Protein AF-A0A942UTI4-F1 (afdb_monomer)

pLDDT: mean 88.52, std 10.9, range [59.56, 98.75]

Organism: NCBI:txid2683708

Sequence (249 aa):
MNKIDKLSNILERLNTEQITEELRQEALELVKDINPLELSMAEQKLIEKGMKPEDLRHLCDIHMEVLKDELDKLKMKIDEGHVLYTLIAEHDEILGFLTELDSLNLRIQDMDRYDKNSDEFKRLKELSLNILSAEKHHQREEDVLFLEMEKRDITGPTRIMKMEHDELRERKHLLKDLSHGVEYMEFGEFKSKLDEVSKYIVFNLRDHIYKENYILYPTALESIDQIDAWDEMRNRCDDIGYCSFTPNM

Solvent-accessible surface area (backbone atoms only — not comparable to full-atom values): 13851 Å² total; per-residue (Å²): 129,56,73,48,54,53,46,37,51,49,56,52,44,62,62,75,45,83,82,42,72,67,57,50,50,55,47,46,65,56,50,72,80,47,53,76,65,55,47,54,54,22,53,53,53,39,42,77,71,68,46,56,68,57,61,53,43,71,50,46,58,51,51,52,61,65,46,40,68,58,46,51,57,53,53,74,76,53,55,92,88,35,56,66,50,54,54,54,55,40,46,58,54,51,53,51,52,37,56,48,48,55,57,49,48,55,55,58,66,72,50,92,68,86,53,94,84,42,65,68,55,55,47,43,37,54,49,25,51,55,62,44,32,46,53,35,50,53,47,37,40,60,75,37,53,38,52,59,34,37,78,69,73,47,47,68,66,47,53,52,52,51,53,52,48,55,58,50,50,56,45,34,52,50,46,36,49,49,44,74,39,53,92,80,50,59,60,71,59,47,47,55,53,50,48,56,46,49,40,49,50,44,26,53,53,45,49,48,51,48,46,37,61,73,46,49,48,55,51,45,59,71,69,57,79,52,68,68,58,51,56,52,42,36,54,55,34,60,75,72,39,72,34,92,73,51,74,94,125

InterPro domains:
  IPR007380 Domain of unknown function DUF438 [PF04282] (7-72)
  IPR012312 Hemerythrin-like [PF01814] (83-220)

Foldseek 3Di:
DDLLVLQLVLLVCPLPDDDDPVSLVSNLVSLLPAALVSNVVSLVVNVVVVDDLLSSLVVLVSNCVSCVVVLVVVCVVDDPLFLVVLLLLVVVVLLVLLVVLVVLLVVLLPDPDDDPPDVSLVVLLVSLLLNLLCVLSVCLCLVFLQVLVVVLVNPVVSVVLVVLSVVLNVLSVVSNCLSVCCVVDDSVVSSVSSCVSSSVNSSSVSSSSCCCSRPVVVSSVVRPPDPVSRVVSSVVSVVSDHGPPRDDD

Mean predicted aligned error: 6.14 Å

Radius of gyration: 19.09 Å; Cα contacts (8 Å, |Δi|>4): 219; chains: 1; bounding box: 46×44×49 Å

Secondary structure (DSSP, 8-state):
--HHHHHHHHHHHHHHS---HHHHHHHHHHHTT--HHHHHHHHHHHHHTT--GGGGHHHHHHHHHHHHHHHHHHHTTS-TT-HHHHHHHHHHHHHHHHHHHHHHHHHHHT-SS--TTSHHHHHHHHHHHHHHHTHHHHHHIIIIIHHHHHTTT--HHHHHHHHHHHHHHHHHHHHHHHHHHGGGS-HHHHHHHHHHHHHHHHHHHHHHHHHIIIIIHHHHHHH---HHHHHHHHHHHHHH---TT----

Nearest PDB structures (foldseek):
  3cax-assembly1_A-2  TM=9.130E-01  e=1.122E-05  Pyrococcus furiosus DSM 3638
  8rbx-assembly1_j  TM=3.332E-01  e=2.671E+00  Homo sapiens

Structure (mmCIF, N/CA/C/O backbone):
data_AF-A0A942UTI4-F1
#
_entry.id   AF-A0A942UTI4-F1
#
loop_
_atom_site.group_PDB
_atom_site.id
_atom_site.type_symbol
_atom_site.label_atom_id
_atom_site.label_alt_id
_atom_site.label_comp_id
_atom_site.label_asym_id
_atom_site.label_entity_id
_atom_site.label_seq_id
_atom_site.pdbx_PDB_ins_code
_atom_site.Cartn_x
_atom_site.Cartn_y
_atom_site.Cartn_z
_atom_site.occupancy
_atom_site.B_iso_or_equiv
_atom_site.auth_seq_id
_atom_site.auth_comp_id
_atom_site.auth_asym_id
_atom_site.auth_atom_id
_atom_site.pdbx_PDB_model_num
ATOM 1 N N . MET A 1 1 ? 13.639 25.918 16.284 1.00 59.56 1 MET A N 1
ATOM 2 C CA . MET A 1 1 ? 13.203 24.999 15.216 1.00 59.56 1 MET A CA 1
ATOM 3 C C . MET A 1 1 ? 12.114 24.125 15.807 1.00 59.56 1 MET A C 1
ATOM 5 O O . MET A 1 1 ? 12.379 23.526 16.850 1.00 59.56 1 MET A O 1
ATOM 9 N N . ASN A 1 2 ? 10.887 24.168 15.275 1.00 79.56 2 ASN A N 1
ATOM 10 C CA . ASN A 1 2 ? 9.796 23.352 15.824 1.00 79.56 2 ASN A CA 1
ATOM 11 C C . ASN A 1 2 ? 10.016 21.861 15.468 1.00 79.56 2 ASN A C 1
ATOM 13 O O . ASN A 1 2 ? 10.928 21.545 14.701 1.00 79.56 2 ASN A O 1
ATOM 17 N N . LYS A 1 3 ? 9.238 20.939 16.053 1.00 72.50 3 LYS A N 1
ATOM 18 C CA . LYS A 1 3 ? 9.385 19.493 15.789 1.00 72.50 3 LYS A CA 1
ATOM 19 C C . LYS A 1 3 ? 9.258 19.160 14.294 1.00 72.50 3 LYS A C 1
ATOM 21 O O . LYS A 1 3 ? 10.110 18.456 13.769 1.00 72.50 3 LYS A O 1
ATOM 26 N N . ILE A 1 4 ? 8.285 19.759 13.606 1.00 74.94 4 ILE A N 1
ATOM 27 C CA . ILE A 1 4 ? 8.039 19.580 12.163 1.00 74.94 4 ILE A CA 1
ATOM 28 C C . ILE A 1 4 ? 9.238 20.050 11.320 1.00 74.94 4 ILE A C 1
ATOM 30 O O . ILE A 1 4 ? 9.595 19.406 10.341 1.00 74.94 4 ILE A O 1
ATOM 34 N N . ASP A 1 5 ? 9.900 21.146 11.700 1.00 78.81 5 ASP A N 1
ATOM 35 C CA . ASP A 1 5 ? 11.084 21.674 11.018 1.00 78.81 5 ASP A CA 1
ATOM 36 C C . ASP A 1 5 ? 12.294 20.757 11.200 1.00 78.81 5 ASP A C 1
ATOM 38 O O . ASP A 1 5 ? 13.054 20.551 10.256 1.00 78.81 5 ASP A O 1
ATOM 42 N N . LYS A 1 6 ? 12.484 20.221 12.416 1.00 78.62 6 LYS A N 1
ATOM 43 C CA . LYS A 1 6 ? 13.527 19.224 12.695 1.00 78.62 6 LYS A CA 1
ATOM 44 C C . LYS A 1 6 ? 13.286 17.957 11.889 1.00 78.62 6 LYS A C 1
ATOM 46 O O . LYS A 1 6 ? 14.232 17.458 11.290 1.00 78.62 6 LYS A O 1
ATOM 51 N N . LEU A 1 7 ? 12.031 17.510 11.836 1.00 73.25 7 LEU A N 1
ATOM 52 C CA . LEU A 1 7 ? 11.644 16.340 11.065 1.00 73.25 7 LEU A CA 1
ATOM 53 C C . LEU A 1 7 ? 11.935 16.586 9.595 1.00 73.25 7 LEU A C 1
ATOM 55 O O . LEU A 1 7 ? 12.772 15.897 9.039 1.00 73.25 7 LEU A O 1
ATOM 59 N N . SER A 1 8 ? 11.397 17.663 9.025 1.00 75.00 8 SER A N 1
ATOM 60 C CA . SER A 1 8 ? 11.659 18.053 7.635 1.00 75.00 8 SER A CA 1
ATOM 61 C C . SER A 1 8 ? 13.158 18.054 7.290 1.00 75.00 8 SER A C 1
ATOM 63 O O . SER A 1 8 ? 13.539 17.588 6.227 1.00 75.00 8 SER A O 1
ATOM 65 N N . ASN A 1 9 ? 14.020 18.558 8.181 1.00 81.44 9 ASN A N 1
ATOM 66 C CA . ASN A 1 9 ? 15.468 18.590 7.948 1.00 81.44 9 ASN A CA 1
ATOM 67 C C . ASN A 1 9 ? 16.103 17.188 7.943 1.00 81.44 9 ASN A C 1
ATOM 69 O O . ASN A 1 9 ? 16.906 16.885 7.065 1.00 81.44 9 ASN A O 1
ATOM 73 N N . ILE A 1 10 ? 15.726 16.324 8.889 1.00 77.62 10 ILE A N 1
ATOM 74 C CA . ILE A 1 10 ? 16.186 14.929 8.905 1.00 77.62 10 ILE A CA 1
ATOM 75 C C . ILE A 1 10 ? 15.693 14.172 7.670 1.00 77.62 10 ILE A C 1
ATOM 77 O O . ILE A 1 10 ? 16.474 13.450 7.058 1.00 77.62 10 ILE A O 1
ATOM 81 N N . LEU A 1 11 ? 14.431 14.367 7.277 1.00 71.44 11 LEU A N 1
ATOM 82 C CA . LEU A 1 11 ? 13.854 13.740 6.086 1.00 71.44 11 LEU A CA 1
ATOM 83 C C . LEU A 1 11 ? 14.603 14.174 4.811 1.00 71.44 11 LEU A C 1
ATOM 85 O O . LEU A 1 11 ? 14.894 13.354 3.946 1.00 71.44 11 LEU A O 1
ATOM 89 N N . GLU A 1 12 ? 14.995 15.448 4.717 1.00 76.31 12 GLU A N 1
ATOM 90 C CA . GLU A 1 12 ? 15.817 15.956 3.613 1.00 76.31 12 GLU A CA 1
ATOM 91 C C . GLU A 1 12 ? 17.216 15.323 3.585 1.00 76.31 12 GLU A C 1
ATOM 93 O O . GLU A 1 12 ? 17.699 14.938 2.517 1.00 76.31 12 GLU A O 1
ATOM 98 N N . ARG A 1 13 ? 17.850 15.144 4.749 1.00 81.44 13 ARG A N 1
ATOM 99 C CA . ARG A 1 13 ? 19.161 14.484 4.862 1.00 81.44 13 ARG A CA 1
ATOM 100 C C . ARG A 1 13 ? 19.098 13.001 4.510 1.00 81.44 13 ARG A C 1
ATOM 102 O O . ARG A 1 13 ? 19.953 12.533 3.772 1.00 81.44 13 ARG A O 1
ATOM 109 N N . LEU A 1 14 ? 18.068 12.277 4.950 1.00 72.38 14 LEU A N 1
ATOM 110 C CA . LEU A 1 14 ? 17.871 10.859 4.609 1.00 72.38 14 LEU A CA 1
ATOM 111 C C . LEU A 1 14 ? 17.732 10.612 3.100 1.00 72.38 14 LEU A C 1
ATOM 113 O O . LEU A 1 14 ? 18.101 9.541 2.628 1.00 72.38 14 LEU A O 1
ATOM 117 N N . ASN A 1 15 ? 17.245 11.606 2.355 1.00 66.06 15 ASN A N 1
ATOM 118 C CA . ASN A 1 15 ? 17.088 11.525 0.903 1.00 66.06 15 ASN A CA 1
ATOM 119 C C . ASN A 1 15 ? 18.310 11.980 0.105 1.00 66.06 15 ASN A C 1
ATOM 121 O O . ASN A 1 15 ? 18.465 11.596 -1.053 1.00 66.06 15 ASN A O 1
ATOM 125 N N . THR A 1 16 ? 19.145 12.847 0.675 1.00 70.44 16 THR A N 1
ATOM 126 C CA . THR A 1 16 ? 20.254 13.491 -0.048 1.00 70.44 16 THR A CA 1
ATOM 127 C C . THR A 1 16 ? 21.624 12.959 0.358 1.00 70.44 16 THR A C 1
ATOM 129 O O . THR A 1 16 ? 22.569 13.028 -0.430 1.00 70.44 16 THR A O 1
ATOM 132 N N . GLU A 1 17 ? 21.740 12.416 1.567 1.00 75.38 17 GLU A N 1
ATOM 133 C CA . GLU A 1 17 ? 22.969 11.877 2.137 1.00 75.38 17 GLU A CA 1
ATOM 134 C C . GLU A 1 17 ? 22.966 10.341 2.088 1.00 75.38 17 GLU A C 1
ATOM 136 O O . GLU A 1 17 ? 21.932 9.683 1.980 1.00 75.38 17 GLU A O 1
ATOM 141 N N . GLN A 1 18 ? 24.152 9.738 2.183 1.00 73.31 18 GLN A N 1
ATOM 142 C CA . GLN A 1 18 ? 24.253 8.296 2.378 1.00 73.31 18 GLN A CA 1
ATOM 143 C C . GLN A 1 18 ? 23.679 7.941 3.755 1.00 73.31 18 GLN A C 1
ATOM 145 O O . GLN A 1 18 ? 24.136 8.476 4.764 1.00 73.31 18 GLN A O 1
ATOM 150 N N . ILE A 1 19 ? 22.706 7.027 3.803 1.00 71.44 19 ILE A N 1
ATOM 151 C CA . ILE A 1 19 ? 22.072 6.601 5.057 1.00 71.44 19 ILE A CA 1
ATOM 152 C C . ILE A 1 19 ? 23.116 5.890 5.930 1.00 71.44 19 ILE A C 1
ATOM 154 O O . ILE A 1 19 ? 23.472 4.737 5.676 1.00 71.44 19 ILE A O 1
ATOM 158 N N . THR A 1 20 ? 23.628 6.586 6.949 1.00 80.75 20 THR A N 1
ATOM 159 C CA . THR A 1 20 ? 24.478 5.996 7.991 1.00 80.75 20 THR A CA 1
ATOM 160 C C . THR A 1 20 ? 23.630 5.499 9.152 1.00 80.75 20 THR A C 1
ATOM 162 O O . THR A 1 20 ? 22.497 5.943 9.351 1.00 80.75 20 THR A O 1
ATOM 165 N N . GLU A 1 21 ? 24.190 4.597 9.958 1.00 77.50 21 GLU A N 1
ATOM 166 C CA . GLU A 1 21 ? 23.527 4.143 11.182 1.00 77.50 21 GLU A CA 1
ATOM 167 C C . GLU A 1 21 ? 23.262 5.317 12.137 1.00 77.50 21 GLU A C 1
ATOM 169 O O . GLU A 1 21 ? 22.215 5.362 12.771 1.00 77.50 21 GLU A O 1
ATOM 174 N N . GLU A 1 22 ? 24.145 6.323 12.194 1.00 81.94 22 GLU A N 1
ATOM 175 C CA . GLU A 1 22 ? 23.904 7.505 13.031 1.00 81.94 22 GLU A CA 1
ATOM 176 C C . GLU A 1 22 ? 22.718 8.335 12.535 1.00 81.94 22 GLU A C 1
ATOM 178 O O . GLU A 1 22 ? 21.893 8.746 13.347 1.00 81.94 22 GLU A O 1
ATOM 183 N N . LEU A 1 23 ? 22.605 8.557 11.220 1.00 77.12 23 LEU A N 1
ATOM 184 C CA . LEU A 1 23 ? 21.478 9.286 10.634 1.00 77.12 23 LEU A CA 1
ATOM 185 C C . LEU A 1 23 ? 20.165 8.514 10.817 1.00 77.12 23 LEU A C 1
ATOM 187 O O . LEU A 1 23 ? 19.135 9.114 11.125 1.00 77.12 23 LEU A O 1
ATOM 191 N N . ARG A 1 24 ? 20.211 7.180 10.691 1.00 72.25 24 ARG A N 1
ATOM 192 C CA . ARG A 1 24 ? 19.072 6.308 10.993 1.00 72.25 24 ARG A CA 1
ATOM 193 C C . ARG A 1 24 ? 18.653 6.470 12.452 1.00 72.25 24 ARG A C 1
ATOM 195 O O . ARG A 1 24 ? 17.495 6.771 12.701 1.00 72.25 24 ARG A O 1
ATOM 202 N N . GLN A 1 25 ? 19.577 6.359 13.407 1.00 78.62 25 GLN A N 1
ATOM 203 C CA . GLN A 1 25 ? 19.278 6.537 14.835 1.00 78.62 25 GLN A CA 1
ATOM 204 C C . GLN A 1 25 ? 18.748 7.942 15.156 1.00 78.62 25 GLN A C 1
ATOM 206 O O . GLN A 1 25 ? 17.801 8.075 15.926 1.00 78.62 25 GLN A O 1
ATOM 211 N N . GLU A 1 26 ? 19.301 8.990 14.538 1.00 78.19 26 GLU A N 1
ATOM 212 C CA . GLU A 1 26 ? 18.811 10.368 14.683 1.00 78.19 26 GLU A CA 1
ATOM 213 C C . GLU A 1 26 ? 17.345 10.491 14.231 1.00 78.19 26 GLU A C 1
ATOM 215 O O . GLU A 1 26 ? 16.529 11.116 14.912 1.00 78.19 26 GLU A O 1
ATOM 220 N N . ALA A 1 27 ? 16.998 9.851 13.111 1.00 73.12 27 ALA A N 1
ATOM 221 C CA . ALA A 1 27 ? 15.635 9.803 12.603 1.00 73.12 27 ALA A CA 1
ATOM 222 C C . ALA A 1 27 ? 14.703 8.978 13.494 1.00 73.12 27 ALA A C 1
ATOM 224 O O . ALA A 1 27 ? 13.615 9.449 13.819 1.00 73.12 27 ALA A O 1
ATOM 225 N N . LEU A 1 28 ? 15.143 7.797 13.943 1.00 72.00 28 LEU A N 1
ATOM 226 C CA . LEU A 1 28 ? 14.384 6.941 14.858 1.00 72.00 28 LEU A CA 1
ATOM 227 C C . LEU A 1 28 ? 14.033 7.698 16.149 1.00 72.00 28 LEU A C 1
ATOM 229 O O . LEU A 1 28 ? 12.875 7.716 16.558 1.00 72.00 28 LEU A O 1
ATOM 233 N N . GLU A 1 29 ? 15.009 8.366 16.771 1.00 76.62 29 GLU A N 1
ATOM 234 C CA . GLU A 1 29 ? 14.795 9.158 17.989 1.00 76.62 29 GLU A CA 1
ATOM 235 C C . GLU A 1 29 ? 13.828 10.321 17.772 1.00 76.62 29 GLU A C 1
ATOM 237 O O . GLU A 1 29 ? 13.024 10.633 18.650 1.00 76.62 29 GLU A O 1
ATOM 242 N N . LEU A 1 30 ? 13.871 10.961 16.602 1.00 73.00 30 LEU A N 1
ATOM 243 C CA . LEU A 1 30 ? 12.971 12.068 16.314 1.00 73.00 30 LEU A CA 1
ATOM 244 C C . LEU A 1 30 ? 11.536 11.594 16.040 1.00 73.00 30 LEU A C 1
ATOM 246 O O . LEU A 1 30 ? 10.596 12.245 16.490 1.00 73.00 30 LEU A O 1
ATOM 250 N N . VAL A 1 31 ? 11.368 10.477 15.328 1.00 67.44 31 VAL A N 1
ATOM 251 C CA . VAL A 1 31 ? 10.058 9.928 14.941 1.00 67.44 31 VAL A CA 1
ATOM 252 C C . VAL A 1 31 ? 9.323 9.304 16.132 1.00 67.44 31 VAL A C 1
ATOM 254 O O . VAL A 1 31 ? 8.098 9.372 16.170 1.00 67.44 31 VAL A O 1
ATOM 257 N N . LYS A 1 32 ? 10.032 8.781 17.146 1.00 68.69 32 LYS A N 1
ATOM 258 C CA . LYS A 1 32 ? 9.422 8.228 18.378 1.00 68.69 32 LYS A CA 1
ATOM 259 C C . LYS A 1 32 ? 8.421 9.172 19.052 1.00 68.69 32 LYS A C 1
ATOM 261 O O . LYS A 1 32 ? 7.434 8.720 19.622 1.00 68.69 32 LYS A O 1
ATOM 266 N N . ASP A 1 33 ? 8.686 10.474 18.985 1.00 67.94 33 ASP A N 1
ATOM 267 C CA . ASP A 1 33 ? 7.896 11.522 19.638 1.00 67.94 33 ASP A CA 1
ATOM 268 C C . ASP A 1 33 ? 6.964 12.279 18.672 1.00 67.94 33 ASP A C 1
ATOM 270 O O . ASP A 1 33 ? 6.467 13.363 19.021 1.00 67.94 33 ASP A O 1
ATOM 274 N N . ILE A 1 34 ? 6.787 11.764 17.452 1.00 68.69 34 ILE A N 1
ATOM 275 C CA . ILE A 1 34 ? 5.991 12.373 16.386 1.00 68.69 34 ILE A CA 1
ATOM 276 C C . ILE A 1 34 ? 4.744 11.533 16.173 1.00 68.69 34 ILE A C 1
ATOM 278 O O . ILE A 1 34 ? 4.815 10.338 15.897 1.00 68.69 34 ILE A O 1
ATOM 282 N N . ASN A 1 35 ? 3.583 12.171 16.302 1.00 69.75 35 ASN A N 1
ATOM 283 C CA . ASN A 1 35 ? 2.343 11.489 15.961 1.00 69.75 35 ASN A CA 1
ATOM 284 C C . ASN A 1 35 ? 2.182 11.403 14.426 1.00 69.75 35 ASN A C 1
ATOM 286 O O . ASN A 1 35 ? 2.718 12.246 13.700 1.00 69.75 35 ASN A O 1
ATOM 290 N N . PRO A 1 36 ? 1.403 10.436 13.917 1.00 66.12 36 PRO A N 1
ATOM 291 C CA . PRO A 1 36 ? 1.211 10.252 12.477 1.00 66.12 36 PRO A CA 1
ATOM 292 C C . PRO A 1 36 ? 0.754 11.507 11.708 1.00 66.12 36 PRO A C 1
ATOM 294 O O . PRO A 1 36 ? 1.134 11.713 10.557 1.00 66.12 36 PRO A O 1
ATOM 297 N N . LEU A 1 37 ? -0.021 12.392 12.347 1.00 68.69 37 LEU A N 1
ATOM 298 C CA . LEU A 1 37 ? -0.472 13.646 11.740 1.00 68.69 37 LEU A CA 1
ATOM 299 C C . LEU A 1 37 ? 0.678 14.656 11.583 1.00 68.69 37 LEU A C 1
ATOM 301 O O . LEU A 1 37 ? 0.805 15.288 10.538 1.00 68.69 37 LEU A O 1
ATOM 305 N N . GLU A 1 38 ? 1.530 14.808 12.597 1.00 72.88 38 GLU A N 1
ATOM 306 C CA . GLU A 1 38 ? 2.717 15.672 12.546 1.00 72.88 38 GLU A CA 1
ATOM 307 C C . GLU A 1 38 ? 3.706 15.222 11.466 1.00 72.88 38 GLU A C 1
ATOM 309 O O . GLU A 1 38 ? 4.350 16.064 10.833 1.00 72.88 38 GLU A O 1
ATOM 314 N N . LEU A 1 39 ? 3.799 13.911 11.242 1.00 71.44 39 LEU A N 1
ATOM 315 C CA . LEU A 1 39 ? 4.598 13.335 10.173 1.00 71.44 39 LEU A CA 1
ATOM 316 C C . LEU A 1 39 ? 4.033 13.687 8.791 1.00 71.44 39 LEU A C 1
ATOM 318 O O . LEU A 1 39 ? 4.751 14.271 7.979 1.00 71.44 39 LEU A O 1
ATOM 322 N N . SER A 1 40 ? 2.742 13.432 8.562 1.00 68.25 40 SER A N 1
ATOM 323 C CA . SER A 1 40 ? 2.079 13.786 7.300 1.00 68.25 40 SER A CA 1
ATOM 324 C C . SER A 1 40 ? 2.228 15.285 6.982 1.00 68.25 40 SER A C 1
ATOM 326 O O . SER A 1 40 ? 2.507 15.681 5.850 1.00 68.25 40 SER A O 1
ATOM 328 N N . MET A 1 41 ? 2.159 16.148 8.005 1.00 72.69 41 MET A N 1
ATOM 329 C CA . MET A 1 41 ? 2.422 17.584 7.853 1.00 72.69 41 MET A CA 1
ATOM 330 C C . MET A 1 41 ? 3.876 17.903 7.462 1.00 72.69 41 MET A C 1
ATOM 332 O O . MET A 1 41 ? 4.113 18.871 6.735 1.00 72.69 41 MET A O 1
ATOM 336 N N . ALA A 1 42 ? 4.859 17.145 7.953 1.00 76.31 42 ALA A N 1
ATOM 337 C CA . ALA A 1 42 ? 6.264 17.332 7.595 1.00 76.31 42 ALA A CA 1
ATOM 338 C C . ALA A 1 42 ? 6.555 16.889 6.154 1.00 76.31 42 ALA A C 1
ATOM 340 O O . ALA A 1 42 ? 7.252 17.604 5.433 1.00 76.31 42 ALA A O 1
ATOM 341 N N . GLU A 1 43 ? 5.986 15.768 5.715 1.00 74.00 43 GLU A N 1
ATOM 342 C CA . GLU A 1 43 ? 6.088 15.279 4.334 1.00 74.00 43 GLU A CA 1
ATOM 343 C C . GLU A 1 43 ? 5.453 16.266 3.352 1.00 74.00 43 GLU A C 1
ATOM 345 O O . GLU A 1 43 ? 6.103 16.697 2.397 1.00 74.00 43 GLU A O 1
ATOM 350 N N . GLN A 1 44 ? 4.242 16.745 3.655 1.00 73.81 44 GLN A N 1
ATOM 351 C CA . GLN A 1 44 ? 3.572 17.774 2.859 1.00 73.81 44 GLN A CA 1
ATOM 352 C C . GLN A 1 44 ? 4.429 19.042 2.729 1.00 73.81 44 GLN A C 1
ATOM 354 O O . GLN A 1 44 ? 4.557 19.615 1.647 1.00 73.81 44 GLN A O 1
ATOM 359 N N . LYS A 1 45 ? 5.088 19.457 3.816 1.00 79.69 45 LYS A N 1
ATOM 360 C CA . LYS A 1 45 ? 5.986 20.617 3.813 1.00 79.69 45 LYS A CA 1
ATOM 361 C C . LYS A 1 45 ? 7.218 20.415 2.926 1.00 79.69 45 LYS A C 1
ATOM 363 O O . LYS A 1 45 ? 7.741 21.389 2.384 1.00 79.69 45 LYS A O 1
ATOM 368 N N . LEU A 1 46 ? 7.717 19.188 2.791 1.00 78.31 46 LEU A N 1
ATOM 369 C CA . LEU A 1 46 ? 8.831 18.874 1.891 1.00 78.31 46 LEU A CA 1
ATOM 370 C C . LEU A 1 46 ? 8.389 18.888 0.433 1.00 78.31 46 LEU A C 1
ATOM 372 O O . LEU A 1 46 ? 9.088 19.461 -0.404 1.00 78.31 46 LEU A O 1
ATOM 376 N N . ILE A 1 47 ? 7.199 18.360 0.152 1.00 74.81 47 ILE A N 1
ATOM 377 C CA . ILE A 1 47 ? 6.580 18.425 -1.175 1.00 74.81 47 ILE A CA 1
ATOM 378 C C . ILE A 1 47 ? 6.393 19.888 -1.603 1.00 74.81 47 ILE A C 1
ATOM 380 O O . ILE A 1 47 ? 6.796 20.279 -2.697 1.00 74.81 47 ILE A O 1
ATOM 384 N N . GLU A 1 48 ? 5.884 20.744 -0.711 1.00 79.56 48 GLU A N 1
ATOM 385 C CA . GLU A 1 48 ? 5.736 22.188 -0.955 1.00 79.56 48 GLU A CA 1
ATOM 386 C C . GLU A 1 48 ? 7.070 22.910 -1.213 1.00 79.56 48 GLU A C 1
ATOM 388 O O . GLU A 1 48 ? 7.106 23.925 -1.911 1.00 79.56 48 GLU A O 1
ATOM 393 N N . LYS A 1 49 ? 8.182 22.387 -0.683 1.00 80.50 49 LYS A N 1
ATOM 394 C CA . LYS A 1 49 ? 9.542 22.888 -0.944 1.00 80.50 49 LYS A CA 1
ATOM 395 C C . LYS A 1 49 ? 10.144 22.375 -2.256 1.00 80.50 49 LYS A C 1
ATOM 397 O O . LYS A 1 49 ? 11.269 22.747 -2.584 1.00 80.50 49 LYS A O 1
ATOM 402 N N . GLY A 1 50 ? 9.406 21.566 -3.012 1.00 76.75 50 GLY A N 1
ATOM 403 C CA . GLY A 1 50 ? 9.827 21.031 -4.304 1.00 76.75 50 GLY A CA 1
ATOM 404 C C . GLY A 1 50 ? 10.494 19.660 -4.233 1.00 76.75 50 GLY A C 1
ATOM 405 O O . GLY A 1 50 ? 10.994 19.199 -5.258 1.00 76.75 50 GLY A O 1
ATOM 406 N N . MET A 1 51 ? 10.498 19.003 -3.067 1.00 77.19 51 MET A N 1
ATOM 407 C CA . MET A 1 51 ? 10.849 17.586 -2.994 1.00 77.19 51 MET A CA 1
ATOM 408 C C . MET A 1 51 ? 9.775 16.779 -3.711 1.00 77.19 51 MET A C 1
ATOM 410 O O . MET A 1 51 ? 8.584 17.072 -3.589 1.00 77.19 51 MET A O 1
ATOM 414 N N . LYS A 1 52 ? 10.169 15.762 -4.471 1.00 74.38 52 LYS A N 1
ATOM 415 C CA . LYS A 1 52 ? 9.164 14.918 -5.096 1.00 74.38 52 LYS A CA 1
ATOM 416 C C . LYS A 1 52 ? 8.651 13.904 -4.069 1.00 74.38 52 LYS A C 1
ATOM 418 O O . LYS A 1 52 ? 9.457 13.399 -3.291 1.00 74.38 52 LYS A O 1
ATOM 423 N N . PRO A 1 53 ? 7.354 13.545 -4.082 1.00 68.75 53 PRO A N 1
ATOM 424 C CA . PRO A 1 53 ? 6.814 12.518 -3.183 1.00 68.75 53 PRO A CA 1
ATOM 425 C C . PRO A 1 53 ? 7.613 11.211 -3.249 1.00 68.75 53 PRO A C 1
ATOM 427 O O . PRO A 1 53 ? 7.921 10.593 -2.242 1.00 68.75 53 PRO A O 1
ATOM 430 N N . GLU A 1 54 ? 8.062 10.854 -4.451 1.00 64.88 54 GLU A N 1
ATOM 431 C CA . GLU A 1 54 ? 8.936 9.713 -4.705 1.00 64.88 54 GLU A CA 1
ATOM 432 C C . GLU A 1 54 ? 10.253 9.715 -3.923 1.00 64.88 54 GLU A C 1
ATOM 434 O O . GLU A 1 54 ? 10.774 8.644 -3.621 1.00 64.88 54 GLU A O 1
ATOM 439 N N . ASP A 1 55 ? 10.795 10.873 -3.569 1.00 69.62 55 ASP A N 1
ATOM 440 C CA . ASP A 1 55 ? 12.033 10.922 -2.803 1.00 69.62 55 ASP A CA 1
ATOM 441 C C . ASP A 1 55 ? 11.771 10.515 -1.346 1.00 69.62 55 ASP A C 1
ATOM 443 O O . ASP A 1 55 ? 12.635 9.941 -0.707 1.00 69.62 55 ASP A O 1
ATOM 447 N N . LEU A 1 56 ? 10.558 10.700 -0.817 1.00 68.19 56 LEU A N 1
ATOM 448 C CA . LEU A 1 56 ? 10.215 10.427 0.584 1.00 68.19 56 LEU A CA 1
ATOM 449 C C . LEU A 1 56 ? 10.049 8.925 0.922 1.00 68.19 56 LEU A C 1
ATOM 451 O O . LEU A 1 56 ? 9.808 8.573 2.074 1.00 68.19 56 LEU A O 1
ATOM 455 N N . ARG A 1 57 ? 10.205 8.010 -0.044 1.00 64.38 57 ARG A N 1
ATOM 456 C CA . ARG A 1 57 ? 9.912 6.567 0.111 1.00 64.38 57 ARG A CA 1
ATOM 457 C C . ARG A 1 57 ? 10.639 5.852 1.246 1.00 64.38 57 ARG A C 1
ATOM 459 O O . ARG A 1 57 ? 10.048 4.982 1.884 1.00 64.38 57 ARG A O 1
ATOM 466 N N . HIS A 1 58 ? 11.911 6.171 1.474 1.00 63.22 58 HIS A N 1
ATOM 467 C CA . HIS A 1 58 ? 12.725 5.502 2.499 1.00 63.22 58 HIS A CA 1
ATOM 468 C C . HIS A 1 58 ? 12.291 5.865 3.925 1.00 63.22 58 HIS A C 1
ATOM 470 O O . HIS A 1 58 ? 12.658 5.189 4.884 1.00 63.22 58 HIS A O 1
ATOM 476 N N . LEU A 1 59 ? 11.493 6.923 4.059 1.00 62.78 59 LEU A N 1
ATOM 477 C CA . LEU A 1 59 ? 11.020 7.438 5.333 1.00 62.78 59 LEU A CA 1
ATOM 478 C C . LEU A 1 59 ? 9.864 6.594 5.857 1.00 62.78 59 LEU A C 1
ATOM 480 O O . LEU A 1 59 ? 9.882 6.234 7.029 1.00 62.78 59 LEU A O 1
ATOM 484 N N . CYS A 1 60 ? 8.936 6.175 4.987 1.00 64.69 60 CYS A N 1
ATOM 485 C CA . CYS A 1 60 ? 7.858 5.258 5.362 1.00 64.69 60 CYS A CA 1
ATOM 486 C C . CYS A 1 60 ? 8.411 3.973 6.003 1.00 64.69 60 CYS A C 1
ATOM 488 O O . CYS A 1 60 ? 7.880 3.515 7.012 1.00 64.69 60 CYS A O 1
ATOM 490 N N . ASP A 1 61 ? 9.516 3.435 5.474 1.00 67.25 61 ASP A N 1
ATOM 491 C CA . ASP A 1 61 ? 10.165 2.232 6.013 1.00 67.25 61 ASP A CA 1
ATOM 492 C C . ASP A 1 61 ? 10.707 2.460 7.435 1.00 67.25 61 ASP A C 1
ATOM 494 O O . ASP A 1 61 ? 10.509 1.627 8.319 1.00 67.25 61 ASP A O 1
ATOM 498 N N . ILE A 1 62 ? 11.333 3.615 7.684 1.00 67.06 62 ILE A N 1
ATOM 499 C CA . ILE A 1 62 ? 11.825 4.000 9.016 1.00 67.06 62 ILE A CA 1
ATOM 500 C C . ILE A 1 62 ? 10.649 4.238 9.973 1.00 67.06 62 ILE A C 1
ATOM 502 O O . ILE A 1 62 ? 10.691 3.798 11.117 1.00 67.06 62 ILE A O 1
ATOM 506 N N . HIS A 1 63 ? 9.571 4.889 9.530 1.00 66.75 63 HIS A N 1
ATOM 507 C CA . HIS A 1 63 ? 8.404 5.154 10.378 1.00 66.75 63 HIS A CA 1
ATOM 508 C C . HIS A 1 63 ? 7.699 3.871 10.809 1.00 66.75 63 HIS A C 1
ATOM 510 O O . HIS A 1 63 ? 7.352 3.717 11.981 1.00 66.75 63 HIS A O 1
ATOM 516 N N . MET A 1 64 ? 7.519 2.936 9.874 1.00 73.69 64 MET A N 1
ATOM 517 C CA . MET A 1 64 ? 6.952 1.628 10.180 1.00 73.69 64 MET A CA 1
ATOM 518 C C . MET A 1 64 ? 7.845 0.838 11.140 1.00 73.69 64 MET A C 1
ATOM 520 O O . MET A 1 64 ? 7.323 0.147 12.007 1.00 73.69 64 MET A O 1
ATOM 524 N N . GLU A 1 65 ? 9.171 0.961 11.035 1.00 75.38 65 GLU A N 1
ATOM 525 C CA . GLU A 1 65 ? 10.099 0.337 11.982 1.00 75.38 65 GLU A CA 1
ATOM 526 C C . GLU A 1 65 ? 9.983 0.939 13.391 1.00 75.38 65 GLU A C 1
ATOM 528 O O . GLU A 1 65 ? 9.918 0.191 14.364 1.00 75.38 65 GLU A O 1
ATOM 533 N N . VAL A 1 66 ? 9.913 2.270 13.513 1.00 69.88 66 VAL A N 1
ATOM 534 C CA . VAL A 1 66 ? 9.803 2.960 14.815 1.00 69.88 66 VAL A CA 1
ATOM 535 C C . VAL A 1 66 ? 8.510 2.609 15.535 1.00 69.88 66 VAL A C 1
ATOM 537 O O . VAL A 1 66 ? 8.513 2.422 16.749 1.00 69.88 66 VAL A O 1
ATOM 540 N N . LEU A 1 67 ? 7.400 2.557 14.798 1.00 72.19 67 LEU A N 1
ATOM 541 C CA . LEU A 1 67 ? 6.075 2.352 15.378 1.00 72.19 67 LEU A CA 1
ATOM 542 C C . LEU A 1 67 ? 5.662 0.883 15.433 1.00 72.19 67 LEU A C 1
ATOM 544 O O . LEU A 1 67 ? 4.576 0.585 15.924 1.00 72.19 67 LEU A O 1
ATOM 548 N N . LYS A 1 68 ? 6.530 -0.042 15.010 1.00 77.88 68 LYS A N 1
ATOM 549 C CA . LYS A 1 68 ? 6.239 -1.478 14.994 1.00 77.88 68 LYS A CA 1
ATOM 550 C C . LYS A 1 68 ? 5.708 -1.991 16.335 1.00 77.88 68 LYS A C 1
ATOM 552 O O . LYS A 1 68 ? 4.729 -2.731 16.357 1.00 77.88 68 LYS A O 1
ATOM 557 N N . ASP A 1 69 ? 6.283 -1.525 17.443 1.00 78.69 69 ASP A N 1
ATOM 558 C CA . ASP A 1 69 ? 5.848 -1.896 18.794 1.00 78.69 69 ASP A CA 1
ATOM 559 C C . ASP A 1 69 ? 4.391 -1.482 19.088 1.00 78.69 69 ASP A C 1
ATOM 561 O O . ASP A 1 69 ? 3.687 -2.171 19.827 1.00 78.69 69 ASP A O 1
ATOM 565 N N . GLU A 1 70 ? 3.907 -0.368 18.528 1.00 81.19 70 GLU A N 1
ATOM 566 C CA . GLU A 1 70 ? 2.510 0.066 18.677 1.00 81.19 70 GLU A CA 1
ATOM 567 C C . GLU A 1 70 ? 1.557 -0.807 17.855 1.00 81.19 70 GLU A C 1
ATOM 569 O O . GLU A 1 70 ? 0.480 -1.171 18.340 1.00 81.19 70 GLU A O 1
ATOM 574 N N . LEU A 1 71 ? 1.968 -1.212 16.649 1.00 86.00 71 LEU A N 1
ATOM 575 C CA . LEU A 1 71 ? 1.195 -2.157 15.843 1.00 86.00 71 LEU A CA 1
ATOM 576 C C . LEU A 1 71 ? 1.132 -3.532 16.515 1.00 86.00 71 LEU A C 1
ATOM 578 O O . LEU A 1 71 ? 0.066 -4.144 16.556 1.00 86.00 71 LEU A O 1
ATOM 582 N N . ASP A 1 72 ? 2.231 -3.991 17.113 1.00 86.00 72 ASP A N 1
ATOM 583 C CA . ASP A 1 72 ? 2.269 -5.249 17.862 1.00 86.00 72 ASP A CA 1
ATOM 584 C C . ASP A 1 72 ? 1.340 -5.203 19.086 1.00 86.00 72 ASP A C 1
ATOM 586 O O . ASP A 1 72 ? 0.607 -6.160 19.346 1.00 86.00 72 ASP A O 1
ATOM 590 N N . LYS A 1 73 ? 1.270 -4.070 19.801 1.00 86.75 73 LYS A N 1
ATOM 591 C CA . LYS A 1 73 ? 0.284 -3.875 20.882 1.00 86.75 73 LYS A CA 1
ATOM 592 C C . LYS A 1 73 ? -1.155 -3.931 20.376 1.00 86.75 73 LYS A C 1
ATOM 594 O O . LYS A 1 73 ? -2.018 -4.417 21.105 1.00 86.75 73 LYS A O 1
ATOM 599 N N . LEU A 1 74 ? -1.436 -3.420 19.175 1.00 88.94 74 LEU A N 1
ATOM 600 C CA . LEU A 1 74 ? -2.758 -3.540 18.559 1.00 88.94 74 LEU A CA 1
ATOM 601 C C . LEU A 1 74 ? -3.054 -4.998 18.193 1.00 88.94 74 LEU A C 1
ATOM 603 O O . LEU A 1 74 ? -4.116 -5.494 18.565 1.00 88.94 74 LEU A O 1
ATOM 607 N N . LYS A 1 75 ? -2.105 -5.705 17.562 1.00 89.19 75 LYS A N 1
ATOM 608 C CA . LYS A 1 75 ? -2.217 -7.139 17.240 1.00 89.19 75 LYS A CA 1
ATOM 609 C C . LYS A 1 75 ? -2.488 -7.985 18.491 1.00 89.19 75 LYS A C 1
ATOM 611 O O . LYS A 1 75 ? -3.288 -8.903 18.431 1.00 89.19 75 LYS A O 1
ATOM 616 N N . MET A 1 76 ? -1.907 -7.648 19.647 1.00 90.06 76 MET A N 1
ATOM 617 C CA . MET A 1 76 ? -2.168 -8.348 20.919 1.00 90.06 76 MET A CA 1
ATOM 618 C C . MET A 1 76 ? -3.586 -8.154 21.484 1.00 90.06 76 MET A C 1
ATOM 620 O O . MET A 1 76 ? -3.970 -8.873 22.405 1.00 90.06 76 MET A O 1
ATOM 624 N N . LYS A 1 77 ? -4.352 -7.171 20.993 1.00 89.38 77 LYS A N 1
ATOM 625 C CA . LYS A 1 77 ? -5.737 -6.911 21.425 1.00 89.38 77 LYS A CA 1
ATOM 626 C C . LYS A 1 77 ? -6.780 -7.632 20.569 1.00 89.38 77 LYS A C 1
ATOM 628 O O . LYS A 1 77 ? -7.961 -7.545 20.894 1.00 89.38 77 LYS A O 1
ATOM 633 N N . ILE A 1 78 ? -6.367 -8.281 19.482 1.00 91.62 78 ILE A N 1
ATOM 634 C CA . ILE A 1 78 ? -7.255 -8.921 18.510 1.00 91.62 78 ILE A CA 1
ATOM 635 C C . ILE A 1 78 ? -6.811 -10.365 18.265 1.00 91.62 78 ILE A C 1
ATOM 637 O O . ILE A 1 78 ? -5.620 -10.653 18.193 1.00 91.62 78 ILE A O 1
ATOM 641 N N . ASP A 1 79 ? -7.772 -11.273 18.140 1.00 89.19 79 ASP A N 1
ATOM 642 C CA . ASP A 1 79 ? -7.493 -12.691 17.909 1.00 89.19 79 ASP A CA 1
ATOM 643 C C . ASP A 1 79 ? -7.283 -13.003 16.417 1.00 89.19 79 ASP A C 1
ATOM 645 O O . ASP A 1 79 ? -7.695 -12.253 15.525 1.00 89.19 79 ASP A O 1
ATOM 649 N N . GLU A 1 80 ? -6.667 -14.151 16.138 1.00 86.31 80 GLU A N 1
ATOM 650 C CA . GLU A 1 80 ? -6.614 -14.722 14.790 1.00 86.31 80 GLU A CA 1
ATOM 651 C C . GLU A 1 80 ? -8.046 -14.947 14.263 1.00 86.31 80 GLU A C 1
ATOM 653 O O . GLU A 1 80 ? -8.930 -15.411 14.985 1.00 86.31 80 GLU A O 1
ATOM 658 N N . GLY A 1 81 ? -8.304 -14.545 13.016 1.00 85.25 81 GLY A N 1
ATOM 659 C CA . GLY A 1 81 ? -9.654 -14.499 12.437 1.00 85.25 81 GLY A CA 1
ATOM 660 C C . GLY A 1 81 ? -10.419 -13.188 12.675 1.00 85.25 81 GLY A C 1
ATOM 661 O O . GLY A 1 81 ? -11.504 -13.008 12.120 1.00 85.25 81 GLY A O 1
ATOM 662 N N . HIS A 1 82 ? -9.874 -12.236 13.440 1.00 94.12 82 HIS A N 1
ATOM 663 C CA . HIS A 1 82 ? -10.401 -10.871 13.486 1.00 94.12 82 HIS A CA 1
ATOM 664 C C . HIS A 1 82 ? -10.169 -10.147 12.143 1.00 94.12 82 HIS A C 1
ATOM 666 O O . HIS A 1 82 ? -9.126 -10.315 11.507 1.00 94.12 82 HIS A O 1
ATOM 672 N N . VAL A 1 83 ? -11.101 -9.280 11.721 1.00 96.19 83 VAL A N 1
ATOM 673 C CA . VAL A 1 83 ? -11.006 -8.552 10.434 1.00 96.19 83 VAL A CA 1
ATOM 674 C C . VAL A 1 83 ? -9.702 -7.756 10.339 1.00 96.19 83 VAL A C 1
ATOM 676 O O . VAL A 1 83 ? -8.935 -7.946 9.400 1.00 96.19 83 VAL A O 1
ATOM 679 N N . LEU A 1 84 ? -9.404 -6.935 11.354 1.00 96.69 84 LEU A N 1
ATOM 680 C CA . LEU A 1 84 ? -8.149 -6.170 11.405 1.00 96.69 84 LEU A CA 1
ATOM 681 C C . LEU A 1 84 ? -6.902 -7.062 11.423 1.00 96.69 84 LEU A C 1
ATOM 683 O O . LEU A 1 84 ? -5.883 -6.668 10.873 1.00 96.69 84 LEU A O 1
ATOM 687 N N . TYR A 1 85 ? -6.968 -8.261 12.013 1.00 95.50 85 TYR A N 1
ATOM 688 C CA . TYR A 1 85 ? -5.822 -9.172 12.023 1.00 95.50 85 TYR A CA 1
ATOM 689 C C . TYR A 1 85 ? -5.468 -9.572 10.589 1.00 95.50 85 TYR A C 1
ATOM 691 O O . TYR A 1 85 ? -4.308 -9.506 10.189 1.00 95.50 85 TYR A O 1
ATOM 699 N N . THR A 1 86 ? -6.489 -9.900 9.792 1.00 96.38 86 THR A N 1
ATOM 700 C CA . THR A 1 86 ? -6.309 -10.260 8.383 1.00 96.38 86 THR A CA 1
ATOM 701 C C . THR A 1 86 ? -5.798 -9.090 7.550 1.00 96.38 86 THR A C 1
ATOM 703 O O . THR A 1 86 ? -4.863 -9.264 6.773 1.00 96.38 86 THR A O 1
ATOM 706 N N . LEU A 1 87 ? -6.375 -7.897 7.726 1.00 97.88 87 LEU A N 1
ATOM 707 C CA . LEU A 1 87 ? -5.947 -6.705 6.991 1.00 97.88 87 LEU A CA 1
ATOM 708 C C . LEU A 1 87 ? -4.475 -6.371 7.282 1.00 97.88 87 LEU A C 1
ATOM 710 O O . LEU A 1 87 ? -3.684 -6.192 6.360 1.00 97.88 87 LEU A O 1
ATOM 714 N N . ILE A 1 88 ? -4.063 -6.405 8.552 1.00 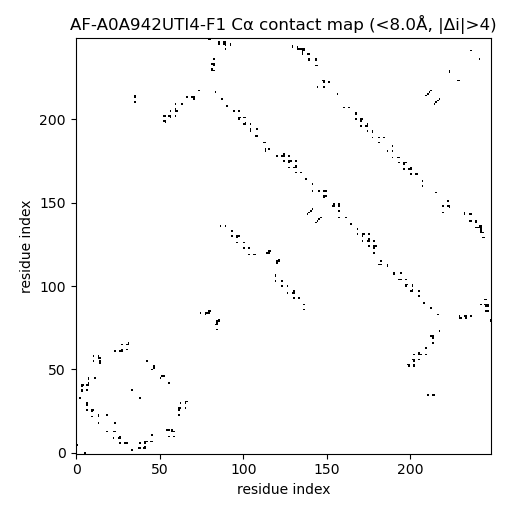96.25 88 ILE A N 1
ATOM 715 C CA . ILE A 1 88 ? -2.670 -6.130 8.919 1.00 96.25 88 ILE A CA 1
ATOM 716 C C . ILE A 1 88 ? -1.722 -7.222 8.395 1.00 96.25 88 ILE A C 1
ATOM 718 O O . ILE A 1 88 ? -0.613 -6.913 7.966 1.00 96.25 88 ILE A O 1
ATOM 722 N N . ALA A 1 89 ? -2.132 -8.492 8.399 1.00 95.62 89 ALA A N 1
ATOM 723 C CA . ALA A 1 89 ? -1.318 -9.567 7.828 1.00 95.62 89 ALA A CA 1
ATOM 724 C C . ALA A 1 89 ? -1.123 -9.400 6.309 1.00 95.62 89 ALA A C 1
ATOM 726 O O . ALA A 1 89 ? -0.053 -9.682 5.775 1.00 95.62 89 ALA A O 1
ATOM 727 N N . GLU A 1 90 ? -2.134 -8.898 5.602 1.00 97.75 90 GLU A N 1
ATOM 728 C CA . GLU A 1 90 ? -2.024 -8.577 4.178 1.00 97.75 90 GLU A CA 1
ATOM 729 C C . GLU A 1 90 ? -1.124 -7.364 3.917 1.00 97.75 90 GLU A C 1
ATOM 731 O O . GLU A 1 90 ? -0.424 -7.348 2.905 1.00 97.75 90 GLU A O 1
ATOM 736 N N . HIS A 1 91 ? -1.075 -6.386 4.829 1.00 97.19 91 HIS A N 1
ATOM 737 C CA . HIS A 1 91 ? -0.109 -5.286 4.752 1.00 97.19 91 HIS A CA 1
ATOM 738 C C . HIS A 1 91 ? 1.331 -5.784 4.759 1.00 97.19 91 HIS A C 1
ATOM 740 O O . HIS A 1 91 ? 2.133 -5.303 3.959 1.00 97.19 91 HIS A O 1
ATOM 746 N N . ASP A 1 92 ? 1.655 -6.767 5.601 1.00 94.75 92 ASP A N 1
ATOM 747 C CA . ASP A 1 92 ? 3.006 -7.331 5.675 1.00 94.75 92 ASP A CA 1
ATOM 748 C C . ASP A 1 92 ? 3.448 -7.895 4.298 1.00 94.75 92 ASP A C 1
ATOM 750 O O . ASP A 1 92 ? 4.562 -7.625 3.836 1.00 94.75 92 ASP A O 1
ATOM 754 N N . GLU A 1 93 ? 2.550 -8.577 3.578 1.00 97.56 93 GLU A N 1
ATOM 755 C CA . GLU A 1 93 ? 2.801 -9.077 2.215 1.00 97.56 93 GLU A CA 1
ATOM 756 C C . GLU A 1 93 ? 2.894 -7.947 1.176 1.00 97.56 93 GLU A C 1
ATOM 758 O O . GLU A 1 93 ? 3.816 -7.923 0.352 1.00 97.56 93 GLU A O 1
ATOM 763 N N . ILE A 1 94 ? 1.978 -6.969 1.228 1.00 98.00 94 ILE A N 1
ATOM 764 C CA . ILE A 1 94 ? 1.981 -5.821 0.309 1.00 98.00 94 ILE A CA 1
ATOM 765 C C . ILE A 1 94 ? 3.298 -5.048 0.432 1.00 98.00 94 ILE A C 1
ATOM 767 O O . ILE A 1 94 ? 3.931 -4.751 -0.582 1.00 98.00 94 ILE A O 1
ATOM 771 N N . LEU A 1 95 ? 3.769 -4.781 1.650 1.00 95.50 95 LEU A N 1
ATOM 772 C CA . LEU A 1 95 ? 5.048 -4.110 1.899 1.00 95.50 95 LEU A CA 1
ATOM 773 C C . LEU A 1 95 ? 6.242 -4.895 1.330 1.00 95.50 95 LEU A C 1
ATOM 775 O O . LEU A 1 95 ? 7.176 -4.295 0.777 1.00 95.50 95 LEU A O 1
ATOM 779 N N . GLY A 1 96 ? 6.194 -6.229 1.399 1.00 96.25 96 GLY A N 1
ATOM 780 C CA . GLY A 1 96 ? 7.150 -7.109 0.730 1.00 96.25 96 GLY A CA 1
ATOM 781 C C . GLY A 1 96 ? 7.163 -6.901 -0.786 1.00 96.25 96 GLY A C 1
ATOM 782 O O . GLY A 1 96 ? 8.226 -6.682 -1.377 1.00 96.25 96 GLY A O 1
ATOM 783 N N . PHE A 1 97 ? 5.985 -6.867 -1.417 1.00 98.31 97 PHE A N 1
ATOM 784 C CA . PHE A 1 97 ? 5.866 -6.620 -2.856 1.00 98.31 97 PHE A CA 1
ATOM 785 C C . PHE A 1 97 ? 6.350 -5.230 -3.272 1.00 98.31 97 PHE A C 1
ATOM 787 O O . PHE A 1 97 ? 6.984 -5.095 -4.317 1.00 98.31 97 PHE A O 1
ATOM 794 N N . LEU A 1 98 ? 6.098 -4.199 -2.465 1.00 96.56 98 LEU A N 1
ATOM 795 C CA . LEU A 1 98 ? 6.563 -2.838 -2.747 1.00 96.56 98 LEU A CA 1
ATOM 796 C C . LEU A 1 98 ? 8.090 -2.730 -2.690 1.00 96.56 98 LEU A C 1
ATOM 798 O O . LEU A 1 98 ? 8.702 -2.106 -3.555 1.00 96.56 98 LEU A O 1
ATOM 802 N N . THR A 1 99 ? 8.711 -3.389 -1.712 1.00 94.62 99 THR A N 1
ATOM 803 C CA . THR A 1 99 ? 10.176 -3.455 -1.586 1.00 94.62 99 THR A CA 1
ATOM 804 C C . THR A 1 99 ? 10.807 -4.167 -2.780 1.00 94.62 99 THR A C 1
ATOM 806 O O . THR A 1 99 ? 11.829 -3.733 -3.323 1.00 94.62 99 THR A O 1
ATOM 809 N N . GLU A 1 100 ? 10.175 -5.252 -3.226 1.00 97.56 100 GLU A N 1
ATOM 810 C CA . GLU A 1 100 ? 10.608 -5.955 -4.422 1.00 97.56 100 GLU A CA 1
ATOM 811 C C . GLU A 1 100 ? 10.411 -5.116 -5.690 1.00 97.56 100 GLU A C 1
ATOM 813 O O . GLU A 1 100 ? 11.297 -5.112 -6.545 1.00 97.56 100 GLU A O 1
ATOM 818 N N . LEU A 1 101 ? 9.297 -4.387 -5.810 1.00 98.25 101 LEU A N 1
ATOM 819 C CA . LEU A 1 101 ? 8.997 -3.557 -6.978 1.00 98.25 101 LEU A CA 1
ATOM 820 C C . LEU A 1 101 ? 10.039 -2.455 -7.146 1.00 98.25 101 LEU A C 1
ATOM 822 O O . LEU A 1 101 ? 10.534 -2.258 -8.254 1.00 98.25 101 LEU A O 1
ATOM 826 N N . ASP A 1 102 ? 10.408 -1.786 -6.054 1.00 94.06 102 ASP A N 1
ATOM 827 C CA . ASP A 1 102 ? 11.434 -0.742 -6.057 1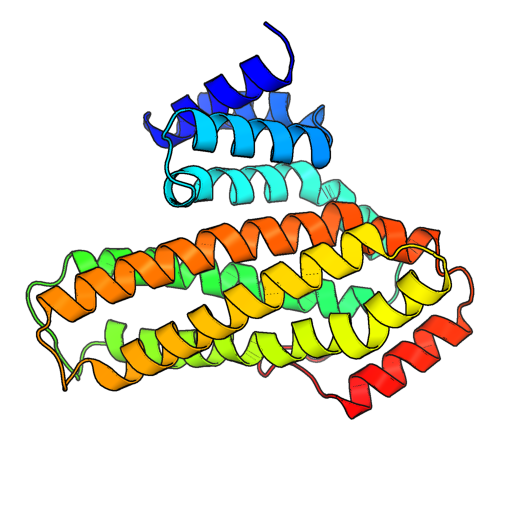.00 94.06 102 ASP A CA 1
ATOM 828 C C . ASP A 1 102 ? 12.789 -1.303 -6.522 1.00 94.06 102 ASP A C 1
ATOM 830 O O . ASP A 1 102 ? 13.389 -0.826 -7.488 1.00 94.06 102 ASP A O 1
ATOM 834 N N . SER A 1 103 ? 13.211 -2.425 -5.928 1.00 95.44 103 SER A N 1
ATOM 835 C CA . SER A 1 103 ? 14.463 -3.109 -6.280 1.00 95.44 103 SER A CA 1
ATOM 836 C C . SER A 1 103 ? 14.471 -3.632 -7.724 1.00 95.44 103 SER A C 1
ATOM 838 O O . SER A 1 103 ? 15.491 -3.598 -8.417 1.00 95.44 103 SER A O 1
ATOM 840 N N . LEU A 1 104 ? 13.340 -4.158 -8.196 1.00 98.06 104 LEU A N 1
ATOM 841 C CA . LEU A 1 104 ? 13.185 -4.667 -9.553 1.00 98.06 104 LEU A CA 1
ATOM 842 C C . LEU A 1 104 ? 13.187 -3.535 -10.581 1.00 98.06 104 LEU A C 1
ATOM 844 O O . LEU A 1 104 ? 13.845 -3.672 -11.612 1.00 98.06 104 LEU A O 1
ATOM 848 N N . ASN A 1 105 ? 12.511 -2.421 -10.290 1.00 97.50 105 ASN A N 1
ATOM 849 C CA . ASN A 1 105 ? 12.534 -1.238 -11.139 1.00 97.50 105 ASN A CA 1
ATOM 850 C C . ASN A 1 105 ? 13.971 -0.731 -11.307 1.00 97.50 105 ASN A C 1
ATOM 852 O O . ASN A 1 105 ? 14.402 -0.581 -12.445 1.00 97.50 105 ASN A O 1
ATOM 856 N N . LEU A 1 106 ? 14.746 -0.580 -10.223 1.00 95.50 106 LEU A N 1
ATOM 857 C CA . LEU A 1 106 ? 16.157 -0.168 -10.302 1.00 95.50 106 LEU A CA 1
ATOM 858 C C . LEU A 1 106 ? 16.977 -1.069 -11.237 1.00 95.50 106 LEU A C 1
ATOM 860 O O . LEU A 1 106 ? 17.646 -0.574 -12.141 1.00 95.50 106 LEU A O 1
ATOM 864 N N . ARG A 1 107 ? 16.853 -2.396 -11.100 1.00 97.62 107 ARG A N 1
ATOM 865 C CA . ARG A 1 107 ? 17.541 -3.344 -11.995 1.00 97.62 107 ARG A CA 1
ATOM 866 C C . ARG A 1 107 ? 17.135 -3.169 -13.457 1.00 97.62 107 ARG A C 1
ATOM 868 O O . ARG A 1 107 ? 17.999 -3.192 -14.325 1.00 97.62 107 ARG A O 1
ATOM 875 N N . ILE A 1 108 ? 15.846 -2.974 -13.738 1.00 97.81 108 ILE A N 1
ATOM 876 C CA . ILE A 1 108 ? 15.344 -2.728 -15.099 1.00 97.81 108 ILE A CA 1
ATOM 877 C C . ILE A 1 108 ? 15.851 -1.380 -15.639 1.00 97.81 108 ILE A C 1
ATOM 879 O O . ILE A 1 108 ? 16.165 -1.276 -16.829 1.00 97.81 108 ILE A O 1
ATOM 883 N N . GLN A 1 109 ? 15.984 -0.361 -14.782 1.00 97.69 109 GLN A N 1
ATOM 884 C CA . GLN A 1 109 ? 16.570 0.929 -15.151 1.00 97.69 109 GLN A CA 1
ATOM 885 C C . GLN A 1 109 ? 18.044 0.815 -15.570 1.00 97.69 109 GLN A C 1
ATOM 887 O O . GLN A 1 109 ? 18.482 1.579 -16.431 1.00 97.69 109 GLN A O 1
ATOM 892 N N . ASP A 1 110 ? 18.774 -0.181 -15.077 1.00 97.25 110 ASP A N 1
ATOM 893 C CA . ASP A 1 110 ? 20.166 -0.440 -15.464 1.00 97.25 110 ASP A CA 1
ATOM 894 C C . ASP A 1 110 ? 20.309 -1.307 -16.730 1.00 97.25 110 ASP A C 1
ATOM 896 O O . ASP A 1 110 ? 21.408 -1.471 -17.258 1.00 97.25 110 ASP A O 1
ATOM 900 N N . MET A 1 111 ? 19.212 -1.857 -17.263 1.00 97.25 111 MET A N 1
ATOM 901 C CA . MET A 1 111 ? 19.253 -2.677 -18.479 1.00 97.25 111 MET A CA 1
ATOM 902 C C . MET A 1 111 ? 19.353 -1.818 -19.748 1.00 97.25 111 MET A C 1
ATOM 904 O O . MET A 1 111 ? 18.629 -0.830 -19.916 1.00 97.25 111 MET A O 1
ATOM 908 N N . ASP A 1 112 ? 20.179 -2.267 -20.698 1.00 95.94 112 ASP A N 1
ATOM 909 C CA . ASP A 1 112 ? 20.343 -1.629 -22.016 1.00 95.94 112 ASP A CA 1
ATOM 910 C C . ASP A 1 112 ? 19.210 -1.961 -22.998 1.00 95.94 112 ASP A C 1
ATOM 912 O O . ASP A 1 112 ? 18.905 -1.188 -23.906 1.00 95.94 112 ASP A O 1
ATOM 916 N N . ARG A 1 113 ? 18.600 -3.145 -22.860 1.00 95.31 113 ARG A N 1
ATOM 917 C CA . ARG A 1 113 ? 17.566 -3.643 -23.776 1.00 95.31 113 ARG A CA 1
ATOM 918 C C . ARG A 1 113 ? 16.590 -4.582 -23.082 1.00 95.31 113 ARG A C 1
ATOM 920 O O . ARG A 1 113 ? 16.955 -5.286 -22.143 1.00 95.31 113 ARG A O 1
ATOM 927 N N . TYR A 1 114 ? 15.385 -4.653 -23.633 1.00 95.81 114 TYR A N 1
ATOM 928 C CA . TYR A 1 114 ? 14.401 -5.666 -23.279 1.00 95.81 114 TYR A CA 1
ATOM 929 C C . TYR A 1 114 ? 14.884 -7.072 -23.676 1.00 95.81 114 TYR A C 1
ATOM 931 O O . TYR A 1 114 ? 15.343 -7.286 -24.802 1.00 95.81 114 TYR A O 1
ATOM 939 N N . ASP A 1 115 ? 14.730 -8.036 -22.768 1.00 93.25 115 ASP A N 1
ATOM 940 C CA . ASP A 1 115 ? 14.870 -9.465 -23.047 1.00 93.25 115 ASP A CA 1
ATOM 941 C C . ASP A 1 115 ? 13.679 -10.219 -22.453 1.00 93.25 115 ASP A C 1
ATOM 943 O O . ASP A 1 115 ? 13.548 -10.365 -21.241 1.00 93.25 115 ASP A O 1
ATOM 947 N N . LYS A 1 116 ? 12.816 -10.751 -23.321 1.00 90.88 116 LYS A N 1
ATOM 948 C CA . LYS A 1 116 ? 11.621 -11.506 -22.919 1.00 90.88 116 LYS A CA 1
ATOM 949 C C . LYS A 1 116 ? 11.909 -12.741 -22.061 1.00 90.88 116 LYS A C 1
ATOM 951 O O . LYS A 1 116 ? 10.998 -13.248 -21.412 1.00 90.88 116 LYS A O 1
ATOM 956 N N . ASN A 1 117 ? 13.133 -13.268 -22.115 1.00 93.19 117 ASN A N 1
ATOM 957 C CA . ASN A 1 117 ? 13.524 -14.450 -21.358 1.00 93.19 117 ASN A CA 1
ATOM 958 C C . ASN A 1 117 ? 14.139 -14.103 -19.999 1.00 93.19 117 ASN A C 1
ATOM 960 O O . ASN A 1 117 ? 14.321 -15.025 -19.199 1.00 93.19 117 ASN A O 1
ATOM 964 N N . SER A 1 118 ? 14.443 -12.824 -19.746 1.00 95.31 118 SER A N 1
ATOM 965 C CA . SER A 1 118 ? 15.017 -12.374 -18.480 1.00 95.31 118 SER A CA 1
ATOM 966 C C . SER A 1 118 ? 14.019 -12.567 -17.339 1.00 95.31 118 SER A C 1
ATOM 968 O O . SER A 1 118 ? 12.796 -12.477 -17.509 1.00 95.31 118 SER A O 1
ATOM 970 N N . ASP A 1 119 ? 14.556 -12.893 -16.169 1.00 96.94 119 ASP A N 1
ATOM 971 C CA . ASP A 1 119 ? 13.744 -13.180 -14.993 1.00 96.94 119 ASP A CA 1
ATOM 972 C C . ASP A 1 119 ? 13.123 -11.902 -14.421 1.00 96.94 119 ASP A C 1
ATOM 974 O O . ASP A 1 119 ? 12.027 -11.9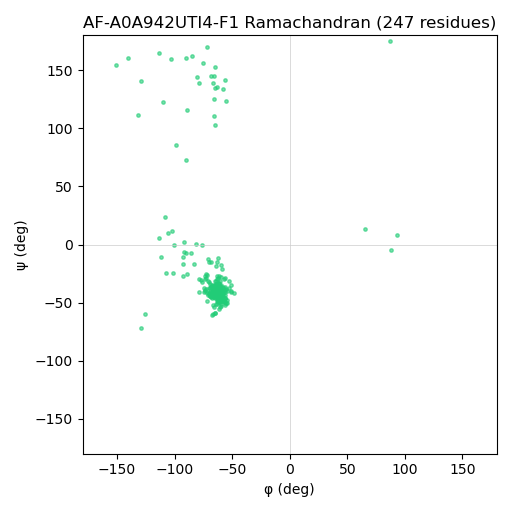60 -13.871 1.00 96.94 119 ASP A O 1
ATOM 978 N N . GLU A 1 120 ? 13.733 -10.737 -14.655 1.00 97.88 120 GLU A N 1
ATOM 979 C CA . GLU A 1 120 ? 13.203 -9.427 -14.278 1.00 97.88 120 GLU A CA 1
ATOM 980 C C . GLU A 1 120 ? 11.805 -9.180 -14.865 1.00 97.88 120 GLU A C 1
ATOM 982 O O . GLU A 1 120 ? 10.890 -8.789 -14.143 1.00 97.88 120 GLU A O 1
ATOM 987 N N . PHE A 1 121 ? 11.592 -9.460 -16.156 1.00 97.69 121 PHE A N 1
ATOM 988 C CA . PHE A 1 121 ? 10.294 -9.217 -16.800 1.00 97.69 121 PHE A CA 1
ATOM 989 C C . PHE A 1 121 ? 9.238 -10.265 -16.452 1.00 97.69 121 PHE A C 1
ATOM 991 O O . PHE A 1 121 ? 8.050 -9.943 -16.410 1.00 97.69 121 PHE A O 1
ATOM 998 N N . LYS A 1 122 ? 9.643 -11.514 -16.185 1.00 97.38 122 LYS A N 1
ATOM 999 C CA . LYS A 1 122 ? 8.723 -12.525 -15.635 1.00 97.38 122 LYS A CA 1
ATOM 1000 C C . LYS A 1 122 ? 8.275 -12.102 -14.244 1.00 97.38 122 LYS A C 1
ATOM 1002 O O . LYS A 1 122 ? 7.077 -12.076 -13.969 1.00 97.38 122 LYS A O 1
ATOM 1007 N N . ARG A 1 123 ? 9.232 -11.679 -13.414 1.00 98.06 123 ARG A N 1
ATOM 1008 C CA . ARG A 1 123 ? 8.953 -11.259 -12.050 1.00 98.06 123 ARG A CA 1
ATOM 1009 C C . ARG A 1 123 ? 8.110 -9.995 -11.996 1.00 98.06 123 ARG A C 1
ATOM 1011 O O . ARG A 1 123 ? 7.188 -9.932 -11.196 1.00 98.06 123 ARG A O 1
ATOM 1018 N N . LEU A 1 124 ? 8.338 -9.036 -12.894 1.00 98.56 124 LEU A N 1
ATOM 1019 C CA . LEU A 1 124 ? 7.520 -7.826 -12.981 1.00 98.56 124 LEU A CA 1
ATOM 1020 C C . LEU A 1 124 ? 6.050 -8.155 -13.280 1.00 98.56 124 LEU A C 1
ATOM 1022 O O . LEU A 1 124 ? 5.155 -7.547 -12.697 1.00 98.56 124 LEU A O 1
ATOM 1026 N N . LYS A 1 125 ? 5.787 -9.130 -14.161 1.00 98.06 125 LYS A N 1
ATOM 1027 C CA . LYS A 1 125 ? 4.418 -9.583 -14.455 1.00 98.06 125 LYS A CA 1
ATOM 1028 C C . LYS A 1 125 ? 3.759 -10.190 -13.223 1.00 98.06 125 LYS A C 1
ATOM 1030 O O . LYS A 1 125 ? 2.670 -9.754 -12.861 1.00 98.06 125 LYS A O 1
ATOM 1035 N N . GLU A 1 126 ? 4.427 -11.131 -12.560 1.00 97.75 126 GLU A N 1
ATOM 1036 C CA . GLU A 1 126 ? 3.935 -11.748 -11.319 1.00 97.75 126 GLU A CA 1
ATOM 1037 C C . GLU A 1 126 ? 3.655 -10.697 -10.242 1.00 97.75 126 GLU A C 1
ATOM 1039 O O . GLU A 1 126 ? 2.558 -10.638 -9.692 1.00 97.75 126 GLU A O 1
ATOM 1044 N N . LEU A 1 127 ? 4.621 -9.813 -10.001 1.00 98.19 127 LEU A N 1
ATOM 1045 C CA . LEU A 1 127 ? 4.529 -8.785 -8.979 1.00 98.19 127 LEU A CA 1
ATOM 1046 C C . LEU A 1 127 ? 3.398 -7.795 -9.265 1.00 98.19 127 LEU A C 1
ATOM 1048 O O . LEU A 1 127 ? 2.647 -7.443 -8.362 1.00 98.19 127 LEU A O 1
ATOM 1052 N N . SER A 1 128 ? 3.215 -7.402 -10.530 1.00 98.56 128 SER A N 1
ATOM 1053 C CA . SER A 1 128 ? 2.106 -6.529 -10.921 1.00 98.56 128 SER A CA 1
ATOM 1054 C C . SER A 1 128 ? 0.732 -7.162 -10.676 1.00 98.56 128 SER A C 1
ATOM 1056 O O . SER A 1 128 ? -0.210 -6.453 -10.334 1.00 98.56 128 SER A O 1
ATOM 1058 N N . LEU A 1 129 ? 0.612 -8.490 -10.807 1.00 98.38 129 LEU A N 1
ATOM 1059 C CA . LEU A 1 129 ? -0.625 -9.214 -10.510 1.00 98.38 129 LEU A CA 1
ATOM 1060 C C . LEU A 1 129 ? -0.856 -9.332 -9.001 1.00 98.38 129 LEU A C 1
ATOM 1062 O O . LEU A 1 129 ? -1.981 -9.124 -8.556 1.00 98.38 129 LEU A O 1
ATOM 1066 N N . ASN A 1 130 ? 0.194 -9.600 -8.219 1.00 97.69 130 ASN A N 1
ATOM 1067 C CA . ASN A 1 130 ? 0.107 -9.630 -6.758 1.00 97.69 130 ASN A CA 1
ATOM 1068 C C . ASN A 1 130 ? -0.304 -8.263 -6.204 1.00 97.69 130 ASN A C 1
ATOM 1070 O O . ASN A 1 130 ? -1.270 -8.172 -5.457 1.00 97.69 130 ASN A O 1
ATOM 1074 N N . ILE A 1 131 ? 0.355 -7.186 -6.635 1.00 98.38 131 ILE A N 1
ATOM 1075 C CA . ILE A 1 131 ? 0.014 -5.823 -6.212 1.00 98.38 131 ILE A CA 1
ATOM 1076 C C . ILE A 1 131 ? -1.423 -5.471 -6.625 1.00 98.38 131 ILE A C 1
ATOM 1078 O O . ILE A 1 131 ? -2.170 -4.917 -5.823 1.00 98.38 131 ILE A O 1
ATOM 1082 N N . LEU A 1 132 ? -1.853 -5.833 -7.840 1.00 98.25 132 LEU A N 1
ATOM 1083 C CA . LEU A 1 132 ? -3.243 -5.636 -8.264 1.00 98.25 132 LEU A CA 1
ATOM 1084 C C . LEU A 1 132 ? -4.232 -6.466 -7.427 1.00 98.25 132 LEU A C 1
ATOM 1086 O O . LEU A 1 132 ? -5.353 -6.027 -7.193 1.00 98.25 132 LEU A O 1
ATOM 1090 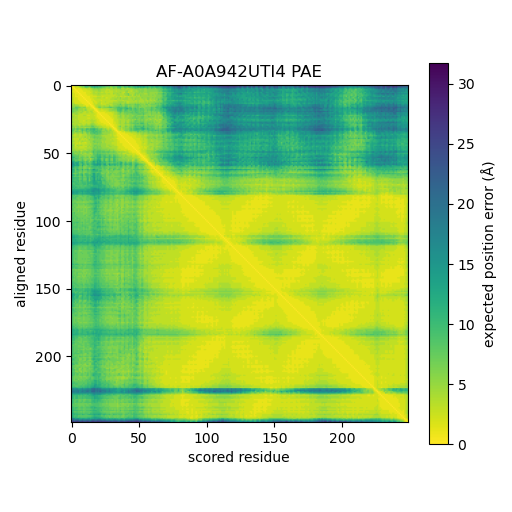N N . SER A 1 133 ? -3.838 -7.638 -6.924 1.00 97.00 133 SER A N 1
ATOM 1091 C CA . SER A 1 133 ? -4.698 -8.437 -6.046 1.00 97.00 133 SER A CA 1
ATOM 1092 C C . SER A 1 133 ? -5.016 -7.743 -4.716 1.00 97.00 133 SER A C 1
ATOM 1094 O O . SER A 1 133 ? -6.014 -8.119 -4.098 1.00 97.00 133 SER A O 1
ATOM 1096 N N . ALA A 1 134 ? -4.250 -6.726 -4.300 1.00 97.56 134 ALA A N 1
ATOM 1097 C CA . ALA A 1 134 ? -4.572 -5.902 -3.133 1.00 97.56 134 ALA A CA 1
ATOM 1098 C C . ALA A 1 134 ? -5.900 -5.130 -3.287 1.00 97.56 134 ALA A C 1
ATOM 1100 O O . ALA A 1 134 ? -6.437 -4.636 -2.308 1.00 97.56 134 ALA A O 1
ATOM 1101 N N . GLU A 1 135 ? -6.505 -5.065 -4.479 1.00 97.81 135 GLU A N 1
ATOM 1102 C CA . GLU A 1 135 ? -7.861 -4.509 -4.634 1.00 97.81 135 GLU A CA 1
ATOM 1103 C C . GLU A 1 135 ? -8.911 -5.215 -3.769 1.00 97.81 135 GLU A C 1
ATOM 1105 O O . GLU A 1 135 ? -9.867 -4.586 -3.327 1.00 97.81 135 GLU A O 1
ATOM 1110 N N . LYS A 1 136 ? -8.731 -6.509 -3.474 1.00 97.94 136 LYS A N 1
ATOM 1111 C CA . LYS A 1 136 ? -9.625 -7.226 -2.554 1.00 97.94 136 LYS A CA 1
ATOM 1112 C C . LYS A 1 136 ? -9.451 -6.812 -1.097 1.00 97.94 136 LYS A C 1
ATOM 1114 O O . LYS A 1 136 ? -10.395 -6.943 -0.322 1.00 97.94 136 LYS A O 1
ATOM 1119 N N . HIS A 1 137 ? -8.272 -6.331 -0.722 1.00 98.56 137 HIS A N 1
ATOM 1120 C CA . HIS A 1 137 ? -8.032 -5.707 0.574 1.00 98.56 137 HIS A CA 1
ATOM 1121 C C . HIS A 1 137 ? -8.818 -4.397 0.669 1.00 98.56 137 HIS A C 1
ATOM 1123 O O . HIS A 1 137 ? -9.759 -4.316 1.455 1.00 98.56 137 HIS A O 1
ATOM 1129 N N . HIS A 1 138 ? -8.549 -3.456 -0.240 1.00 98.44 138 HIS A N 1
ATOM 1130 C CA . HIS A 1 138 ? -9.221 -2.153 -0.260 1.00 98.44 138 HIS A CA 1
ATOM 1131 C C . HIS A 1 138 ? -10.739 -2.276 -0.380 1.00 98.44 138 HIS A C 1
ATOM 1133 O O . HIS A 1 138 ? -11.474 -1.549 0.276 1.00 98.44 138 HIS A O 1
ATOM 1139 N N . GLN A 1 139 ? -11.240 -3.244 -1.155 1.00 98.44 139 GLN A N 1
ATOM 1140 C CA . GLN A 1 139 ? -12.677 -3.485 -1.247 1.00 98.44 139 GLN A CA 1
ATOM 1141 C C . GLN A 1 139 ? -13.288 -3.864 0.113 1.00 98.44 139 GLN A C 1
ATOM 1143 O O . GLN A 1 139 ? -14.361 -3.379 0.456 1.00 98.44 139 GLN A O 1
ATOM 1148 N N . ARG A 1 140 ? -12.621 -4.708 0.911 1.00 98.69 140 ARG A N 1
ATOM 1149 C CA . ARG A 1 140 ? -13.097 -5.054 2.262 1.00 98.69 140 ARG A CA 1
ATOM 1150 C C . ARG A 1 140 ? -13.032 -3.861 3.203 1.00 98.69 140 ARG A C 1
ATOM 1152 O O . ARG A 1 140 ? -13.909 -3.697 4.045 1.00 98.69 140 ARG A O 1
ATOM 1159 N N . GLU A 1 141 ? -12.045 -2.999 3.051 1.00 98.69 141 GLU A N 1
ATOM 1160 C CA . GLU A 1 141 ? -12.006 -1.763 3.818 1.00 98.69 141 GLU A CA 1
ATOM 1161 C C . GLU A 1 141 ? -13.166 -0.840 3.444 1.00 98.69 141 GLU A C 1
ATOM 1163 O O . GLU A 1 141 ? -13.960 -0.477 4.307 1.00 98.69 141 GLU A O 1
ATOM 1168 N N . GLU A 1 142 ? -13.337 -0.532 2.160 1.00 98.56 142 GLU A N 1
ATOM 1169 C CA . GLU A 1 142 ? -14.359 0.386 1.657 1.00 98.56 142 GLU A CA 1
ATOM 1170 C C . GLU A 1 142 ? -15.786 -0.098 1.923 1.00 98.56 142 GLU A C 1
ATOM 1172 O O . GLU A 1 142 ? -16.612 0.671 2.428 1.00 98.56 142 GLU A O 1
ATOM 1177 N N . ASP A 1 143 ? -16.061 -1.362 1.592 1.00 98.44 143 ASP A N 1
ATOM 1178 C CA . ASP A 1 143 ? -17.401 -1.947 1.605 1.00 98.44 143 ASP A CA 1
ATOM 1179 C C . ASP A 1 143 ? -17.755 -2.572 2.958 1.00 98.44 143 ASP A C 1
ATOM 1181 O O . ASP A 1 143 ? -18.905 -2.978 3.144 1.00 98.44 143 ASP A O 1
ATOM 1185 N N . VAL A 1 144 ? -16.817 -2.675 3.909 1.00 98.44 144 VAL A N 1
ATOM 1186 C CA . VAL A 1 144 ? -17.066 -3.271 5.233 1.00 98.44 144 VAL A CA 1
ATOM 1187 C C . VAL A 1 144 ? -16.591 -2.365 6.362 1.00 98.44 144 VAL A C 1
ATOM 1189 O O . VAL A 1 144 ? -17.438 -1.785 7.046 1.00 98.44 144 VAL A O 1
ATOM 1192 N N . LEU A 1 145 ? -15.277 -2.224 6.557 1.00 98.38 145 LEU A N 1
ATOM 1193 C CA . LEU A 1 145 ? -14.715 -1.516 7.712 1.00 98.38 145 LEU A CA 1
ATOM 1194 C C . LEU A 1 145 ? -15.119 -0.035 7.728 1.00 98.38 145 LEU A C 1
ATOM 1196 O O . LEU A 1 145 ? -15.623 0.469 8.731 1.00 98.38 145 LEU A O 1
ATOM 1200 N N . PHE A 1 146 ? -14.955 0.659 6.603 1.00 98.19 146 PHE A N 1
ATOM 1201 C CA . PHE A 1 146 ? -15.218 2.089 6.476 1.00 98.19 146 PHE A CA 1
ATOM 1202 C C . PHE A 1 146 ? -16.701 2.394 6.639 1.00 98.19 146 PHE A C 1
ATOM 1204 O O . PHE A 1 146 ? -17.039 3.347 7.332 1.00 98.19 146 PHE A O 1
ATOM 1211 N N . LEU A 1 147 ? -17.596 1.565 6.090 1.00 97.19 147 LEU A N 1
ATOM 1212 C CA . LEU A 1 147 ? -19.035 1.724 6.328 1.00 97.19 147 LEU A CA 1
ATOM 1213 C C . LEU A 1 147 ? -19.376 1.613 7.818 1.00 97.19 147 LEU A C 1
ATOM 1215 O O . LEU A 1 147 ? -20.249 2.329 8.307 1.00 97.19 147 LEU A O 1
ATOM 1219 N N . GLU A 1 148 ? -18.689 0.738 8.552 1.00 97.06 148 GLU A N 1
ATOM 1220 C CA . GLU A 1 148 ? -18.940 0.547 9.978 1.00 97.06 148 GLU A CA 1
ATOM 1221 C C . GLU A 1 148 ? -18.368 1.671 10.851 1.00 97.06 148 GLU A C 1
ATOM 1223 O O . GLU A 1 148 ? -18.983 2.060 11.851 1.00 97.06 148 GLU A O 1
ATOM 1228 N N . MET A 1 149 ? -17.246 2.256 10.430 1.00 96.88 149 MET A N 1
ATOM 1229 C CA . MET A 1 149 ? -16.699 3.492 10.995 1.00 96.88 149 MET A CA 1
ATOM 1230 C C . MET A 1 149 ? -17.593 4.707 10.693 1.00 96.88 149 MET A C 1
ATOM 1232 O O . MET A 1 149 ? -17.839 5.535 11.569 1.00 96.88 149 MET A O 1
ATOM 1236 N N . GLU A 1 150 ? -18.147 4.798 9.483 1.00 95.88 150 GLU A N 1
ATOM 1237 C CA . GLU A 1 150 ? -19.036 5.887 9.060 1.00 95.88 150 GLU A CA 1
ATOM 1238 C C . GLU A 1 150 ? -20.360 5.890 9.837 1.00 95.88 150 GLU A C 1
ATOM 1240 O O . GLU A 1 150 ? -20.850 6.962 10.193 1.00 95.88 150 GLU A O 1
ATOM 1245 N N . LYS A 1 151 ? -20.903 4.715 10.199 1.00 95.19 151 LYS A N 1
ATOM 1246 C CA . LYS A 1 151 ? -22.057 4.603 11.120 1.00 95.19 151 LYS A CA 1
ATOM 1247 C C . LYS A 1 151 ? -21.791 5.203 12.507 1.00 95.19 151 LYS A C 1
ATOM 1249 O O . LYS A 1 151 ? -22.738 5.443 13.252 1.00 95.19 151 LYS A O 1
ATOM 1254 N N . ARG A 1 152 ? -20.520 5.416 12.854 1.00 94.81 152 ARG A N 1
ATOM 1255 C CA . ARG A 1 152 ? -20.040 6.007 14.112 1.00 94.81 152 ARG A CA 1
ATOM 1256 C C . ARG A 1 152 ? -19.480 7.417 13.906 1.00 94.81 152 ARG A C 1
ATOM 1258 O O . ARG A 1 152 ? -18.654 7.873 14.686 1.00 94.81 152 ARG A O 1
ATOM 1265 N N . ASP A 1 153 ? -19.917 8.093 12.843 1.00 93.25 153 ASP A N 1
ATOM 1266 C CA . ASP A 1 153 ? -19.561 9.471 12.487 1.00 93.25 153 ASP A 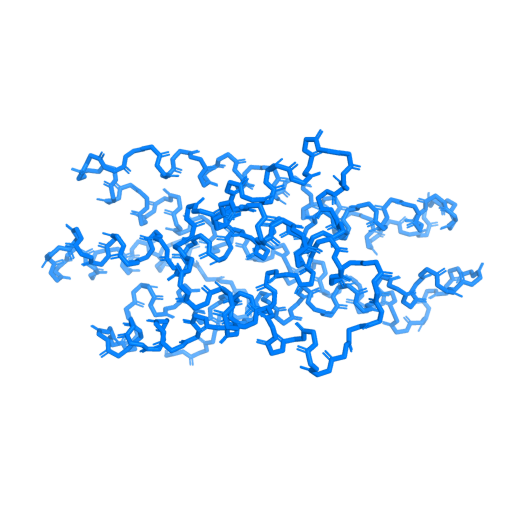CA 1
ATOM 1267 C C . ASP A 1 153 ? -18.080 9.699 12.111 1.00 93.25 153 ASP A C 1
ATOM 1269 O O . ASP A 1 153 ? -17.637 10.841 11.958 1.00 93.25 153 ASP A O 1
ATOM 1273 N N . ILE A 1 154 ? -17.307 8.635 11.861 1.00 92.94 154 ILE A N 1
ATOM 1274 C CA . ILE A 1 154 ? -15.916 8.731 11.389 1.00 92.94 154 ILE A CA 1
ATOM 1275 C C . ILE A 1 154 ? -15.907 8.745 9.856 1.00 92.94 154 ILE A C 1
ATOM 1277 O O . ILE A 1 154 ? -15.560 7.767 9.206 1.00 92.94 154 ILE A O 1
ATOM 1281 N N . THR A 1 155 ? -16.331 9.863 9.264 1.00 87.44 155 THR A N 1
ATOM 1282 C CA . THR A 1 155 ? -16.517 9.981 7.801 1.00 87.44 155 THR A CA 1
ATOM 1283 C C . THR A 1 155 ? -15.383 10.720 7.083 1.00 87.44 155 THR A C 1
ATOM 1285 O O . THR A 1 155 ? -15.168 10.538 5.886 1.00 87.44 155 THR A O 1
ATOM 1288 N N . GLY A 1 156 ? -14.651 11.583 7.795 1.00 85.25 156 GLY A N 1
ATOM 1289 C CA . GLY A 1 156 ? -13.537 12.356 7.236 1.00 85.25 156 GLY A CA 1
ATOM 1290 C C . GLY A 1 156 ? -12.372 11.468 6.786 1.00 85.25 156 GLY A C 1
ATOM 1291 O O . GLY A 1 156 ? -12.041 11.492 5.601 1.00 85.25 156 GLY A O 1
ATOM 1292 N N . PRO A 1 157 ? -11.776 10.668 7.694 1.00 88.06 157 PRO A N 1
ATOM 1293 C CA . PRO A 1 157 ? -10.683 9.761 7.353 1.00 88.06 157 PRO A CA 1
ATOM 1294 C C . PRO A 1 157 ? -11.063 8.755 6.263 1.00 88.06 157 PRO A C 1
ATOM 1296 O O . PRO A 1 157 ? -10.362 8.665 5.263 1.00 88.06 157 PRO A O 1
ATOM 1299 N N . THR A 1 158 ? -12.209 8.075 6.385 1.00 90.06 158 THR A N 1
ATOM 1300 C CA . THR A 1 158 ? -12.634 7.047 5.414 1.00 90.06 158 THR A CA 1
ATOM 1301 C C . THR A 1 158 ? -12.809 7.604 4.003 1.00 90.06 158 THR A C 1
ATOM 1303 O O . THR A 1 158 ? -12.473 6.940 3.025 1.00 90.06 158 THR A O 1
ATOM 1306 N N . ARG A 1 159 ? -13.284 8.849 3.873 1.00 90.81 159 ARG A N 1
ATOM 1307 C CA . ARG A 1 159 ? -13.386 9.530 2.579 1.00 90.81 159 ARG A CA 1
ATOM 1308 C C . ARG A 1 159 ? -12.020 9.782 1.938 1.00 90.81 159 ARG A C 1
ATOM 1310 O O . ARG A 1 159 ? -11.910 9.634 0.726 1.00 90.81 159 ARG A O 1
ATOM 1317 N N . ILE A 1 160 ? -11.016 10.191 2.715 1.00 88.69 160 ILE A N 1
ATOM 1318 C CA . ILE A 1 160 ? -9.658 10.418 2.194 1.00 88.69 160 ILE A CA 1
ATOM 1319 C C . ILE A 1 160 ? -9.040 9.093 1.746 1.00 88.69 160 ILE A C 1
ATOM 1321 O O . ILE A 1 160 ? -8.540 9.020 0.630 1.00 88.69 160 ILE A O 1
ATOM 1325 N N . MET A 1 161 ? -9.180 8.035 2.548 1.00 94.81 161 MET A N 1
ATOM 1326 C CA . MET A 1 161 ? -8.674 6.703 2.196 1.00 94.81 161 MET A CA 1
ATOM 1327 C C . MET A 1 161 ? -9.295 6.178 0.894 1.00 94.81 161 MET A C 1
ATOM 1329 O O . MET A 1 161 ? -8.570 5.737 0.012 1.00 94.81 161 MET A O 1
ATOM 1333 N N . LYS A 1 162 ? -10.614 6.338 0.703 1.00 97.31 162 LYS A N 1
ATOM 1334 C CA . LYS A 1 162 ? -11.303 6.008 -0.563 1.00 97.31 162 LYS A CA 1
ATOM 1335 C C . LYS A 1 162 ? -10.732 6.763 -1.772 1.00 97.31 162 LYS A C 1
ATOM 1337 O O . LYS A 1 162 ? -10.574 6.180 -2.838 1.00 97.31 162 LYS A O 1
ATOM 1342 N N . MET A 1 163 ? -10.410 8.050 -1.617 1.00 94.31 163 MET A N 1
ATOM 1343 C CA . MET A 1 163 ? -9.792 8.832 -2.697 1.00 94.31 163 MET A CA 1
ATOM 1344 C C . MET A 1 163 ? -8.389 8.312 -3.038 1.00 94.31 163 MET A C 1
ATOM 1346 O O . MET A 1 163 ? -8.052 8.193 -4.212 1.00 94.31 163 MET A O 1
ATOM 1350 N N . GLU A 1 164 ? -7.590 7.969 -2.026 1.00 94.62 164 GLU A N 1
ATOM 1351 C CA . GLU A 1 164 ? -6.266 7.371 -2.230 1.00 94.62 164 GLU A CA 1
ATOM 1352 C C . GLU A 1 164 ? -6.372 5.983 -2.891 1.00 94.62 164 GLU A C 1
ATOM 1354 O O . GLU A 1 164 ? -5.608 5.690 -3.813 1.00 94.62 164 GLU A O 1
ATOM 1359 N N . HIS A 1 165 ? -7.358 5.161 -2.507 1.00 98.31 165 HIS A N 1
ATOM 1360 C CA . HIS A 1 165 ? -7.644 3.883 -3.166 1.00 98.31 165 HIS A CA 1
ATOM 1361 C C . HIS A 1 165 ? -7.962 4.048 -4.652 1.00 98.31 165 HIS A C 1
ATOM 1363 O O . HIS A 1 165 ? -7.438 3.285 -5.462 1.00 98.31 165 HIS A O 1
ATOM 1369 N N . ASP A 1 166 ? -8.790 5.029 -5.028 1.00 97.81 166 ASP A N 1
ATOM 1370 C CA . ASP A 1 166 ? -9.128 5.292 -6.431 1.00 97.81 166 ASP A CA 1
ATOM 1371 C C . ASP A 1 166 ? -7.871 5.596 -7.261 1.00 97.81 166 ASP A C 1
ATOM 1373 O O . ASP A 1 166 ? -7.654 4.983 -8.311 1.00 97.81 166 ASP A O 1
ATOM 1377 N N . GLU A 1 167 ? -6.997 6.475 -6.764 1.00 95.00 167 GLU A N 1
ATOM 1378 C CA . GLU A 1 167 ? -5.746 6.813 -7.449 1.00 95.00 167 GLU A CA 1
ATOM 1379 C C . GLU A 1 167 ? -4.786 5.612 -7.523 1.00 95.00 167 GLU A C 1
ATOM 1381 O O . GLU A 1 167 ? -4.216 5.312 -8.579 1.00 95.00 167 GLU A O 1
ATOM 1386 N N . LEU A 1 168 ? -4.622 4.877 -6.420 1.00 97.56 168 LEU A N 1
ATOM 1387 C CA . LEU A 1 168 ? -3.771 3.687 -6.359 1.00 97.56 168 LEU A CA 1
ATOM 1388 C C . LEU A 1 168 ? -4.273 2.582 -7.293 1.00 97.56 168 LEU A C 1
ATOM 1390 O O . LEU A 1 168 ? -3.465 1.939 -7.968 1.00 97.56 168 LEU A O 1
ATOM 1394 N N . ARG A 1 169 ? -5.589 2.373 -7.379 1.00 98.44 169 ARG A N 1
ATOM 1395 C CA . ARG A 1 169 ? -6.227 1.388 -8.260 1.00 98.44 169 ARG A CA 1
ATOM 1396 C C . ARG A 1 169 ? -5.891 1.648 -9.721 1.00 98.44 169 ARG A C 1
ATOM 1398 O O . ARG A 1 169 ? -5.442 0.734 -10.419 1.00 98.44 169 ARG A O 1
ATOM 1405 N N . GLU A 1 170 ? -6.018 2.894 -10.178 1.00 98.31 170 GLU A N 1
ATOM 1406 C CA . GLU A 1 170 ? -5.633 3.283 -11.541 1.00 98.31 170 GLU A CA 1
ATOM 1407 C C . GLU A 1 170 ? -4.156 2.973 -11.826 1.00 98.31 170 GLU A C 1
ATOM 1409 O O . GLU A 1 170 ? -3.810 2.408 -12.870 1.00 98.31 170 GLU A O 1
ATOM 1414 N N . ARG A 1 171 ? -3.269 3.277 -10.873 1.00 98.19 171 ARG A N 1
ATOM 1415 C CA . ARG A 1 171 ? -1.824 3.058 -11.027 1.00 98.19 171 ARG A CA 1
ATOM 1416 C C . ARG A 1 171 ? -1.452 1.581 -11.008 1.00 98.19 171 ARG A C 1
ATOM 1418 O O . ARG A 1 171 ? -0.609 1.171 -11.804 1.00 98.19 171 ARG A O 1
ATOM 1425 N N . LYS A 1 172 ? -2.104 0.761 -10.181 1.00 98.69 172 LYS A N 1
ATOM 1426 C CA . LYS A 1 172 ? -1.909 -0.699 -10.153 1.00 98.69 172 LYS A CA 1
ATOM 1427 C C . LYS A 1 172 ? -2.342 -1.352 -11.464 1.00 98.69 172 LYS A C 1
ATOM 1429 O O . LYS A 1 172 ? -1.625 -2.209 -11.987 1.00 98.69 172 LYS A O 1
ATOM 1434 N N . HIS A 1 173 ? -3.451 -0.900 -12.050 1.00 98.69 173 HIS A N 1
ATOM 1435 C CA . HIS A 1 173 ? -3.849 -1.319 -13.395 1.00 98.69 173 HIS A CA 1
ATOM 1436 C C . HIS A 1 173 ? -2.811 -0.922 -14.449 1.00 98.69 173 HIS A C 1
ATOM 1438 O O . HIS A 1 173 ? -2.398 -1.769 -15.241 1.00 98.69 173 HIS A O 1
ATOM 1444 N N . LEU A 1 174 ? -2.317 0.318 -14.405 1.00 98.50 174 LEU A N 1
ATOM 1445 C CA . LEU A 1 174 ? -1.273 0.780 -15.316 1.00 98.50 174 LEU A CA 1
ATOM 1446 C C . LEU A 1 174 ? 0.031 -0.024 -15.172 1.00 98.50 174 LEU A C 1
ATOM 1448 O O . LEU A 1 174 ? 0.620 -0.399 -16.182 1.00 98.50 174 LEU A O 1
ATOM 1452 N N . LEU A 1 175 ? 0.465 -0.350 -13.949 1.00 98.75 175 LEU A N 1
ATOM 1453 C CA . LEU A 1 175 ? 1.635 -1.203 -13.704 1.00 98.75 175 LEU A CA 1
ATOM 1454 C C . LEU A 1 175 ? 1.472 -2.577 -14.366 1.00 98.75 175 LEU A C 1
ATOM 1456 O O . LEU A 1 175 ? 2.392 -3.074 -15.017 1.00 98.75 175 LEU A O 1
ATOM 1460 N N . LYS A 1 176 ? 0.291 -3.181 -14.214 1.00 98.62 176 LYS A N 1
ATOM 1461 C CA . LYS A 1 176 ? -0.042 -4.472 -14.817 1.00 98.62 176 LYS A CA 1
ATOM 1462 C C . LYS A 1 176 ? -0.089 -4.393 -16.344 1.00 98.62 176 LYS A C 1
ATOM 1464 O O . LYS A 1 176 ? 0.422 -5.289 -17.012 1.00 98.62 176 LYS A O 1
ATOM 1469 N N . ASP A 1 177 ? -0.630 -3.327 -16.916 1.00 98.44 177 ASP A N 1
ATOM 1470 C CA . ASP A 1 177 ? -0.651 -3.156 -18.370 1.00 98.44 177 ASP A CA 1
ATOM 1471 C C . ASP A 1 177 ? 0.759 -2.911 -18.933 1.00 98.44 177 ASP A C 1
ATOM 1473 O O . ASP A 1 177 ? 1.131 -3.511 -19.943 1.00 98.44 177 ASP A O 1
ATOM 1477 N N . LEU A 1 178 ? 1.593 -2.123 -18.244 1.00 98.00 178 LEU A N 1
ATOM 1478 C CA . LEU A 1 178 ? 3.003 -1.928 -18.598 1.00 98.00 178 LEU A CA 1
ATOM 1479 C C . LEU A 1 178 ? 3.786 -3.245 -18.544 1.00 98.00 178 LEU A C 1
ATOM 1481 O O . LEU A 1 178 ? 4.500 -3.565 -19.495 1.00 98.00 178 LEU A O 1
ATOM 1485 N N . SER A 1 179 ? 3.629 -4.038 -17.479 1.00 97.75 179 SER A N 1
ATOM 1486 C CA . SER A 1 179 ? 4.356 -5.305 -17.306 1.00 97.75 179 SER A CA 1
ATOM 1487 C C . SER A 1 179 ? 4.023 -6.339 -18.389 1.00 97.75 179 SER A C 1
ATOM 1489 O O . SER A 1 179 ? 4.873 -7.149 -18.769 1.00 97.75 179 SER A O 1
ATOM 1491 N N . HIS A 1 180 ? 2.804 -6.295 -18.933 1.00 96.44 180 HIS A N 1
ATOM 1492 C CA . HIS A 1 180 ? 2.356 -7.171 -20.018 1.00 96.44 180 HIS A CA 1
ATOM 1493 C C . HIS A 1 180 ? 2.575 -6.566 -21.412 1.00 96.44 180 HIS A C 1
ATOM 1495 O O . HIS A 1 180 ? 2.569 -7.306 -22.393 1.00 96.44 180 HIS A O 1
ATOM 1501 N N . GLY A 1 181 ? 2.805 -5.253 -21.498 1.00 95.38 181 GLY A N 1
ATOM 1502 C CA . GLY A 1 181 ? 2.899 -4.493 -22.742 1.00 95.38 181 GLY A CA 1
ATOM 1503 C C . GLY A 1 181 ? 4.315 -4.169 -23.227 1.00 95.38 181 GLY A C 1
ATOM 1504 O O . GLY A 1 181 ? 4.444 -3.535 -24.271 1.00 95.38 181 GLY A O 1
ATOM 1505 N N . VAL A 1 182 ? 5.365 -4.583 -22.504 1.00 94.75 182 VAL A N 1
ATOM 1506 C CA . VAL A 1 182 ? 6.772 -4.202 -22.778 1.00 94.75 182 VAL A CA 1
ATOM 1507 C C . VAL A 1 182 ? 7.187 -4.420 -24.237 1.00 94.75 182 VAL A C 1
ATOM 1509 O O . VAL A 1 182 ? 7.876 -3.590 -24.815 1.00 94.75 182 VAL A O 1
ATOM 1512 N N . GLU A 1 183 ? 6.751 -5.524 -24.849 1.00 94.81 183 GLU A N 1
ATOM 1513 C CA . GLU A 1 183 ? 7.123 -5.901 -26.221 1.00 94.81 183 GLU A CA 1
ATOM 1514 C C . GLU A 1 183 ? 6.490 -5.022 -27.315 1.00 94.81 183 GLU A C 1
ATOM 1516 O O . GLU A 1 183 ? 6.910 -5.089 -28.470 1.00 94.81 183 GLU A O 1
ATOM 1521 N N . TYR A 1 184 ? 5.497 -4.200 -26.962 1.00 95.38 184 TYR A N 1
ATOM 1522 C CA . TYR A 1 184 ? 4.741 -3.352 -27.889 1.00 95.38 184 TYR A CA 1
ATOM 1523 C C . TYR A 1 184 ? 5.115 -1.865 -27.798 1.00 95.38 184 TYR A C 1
ATOM 1525 O O . TYR A 1 184 ? 4.422 -1.030 -28.379 1.00 95.38 184 TYR A O 1
ATOM 1533 N N . MET A 1 185 ? 6.180 -1.515 -27.072 1.00 96.12 185 MET A N 1
ATOM 1534 C CA . MET A 1 185 ? 6.654 -0.137 -26.941 1.00 96.12 185 MET A CA 1
ATOM 1535 C C . MET A 1 185 ? 8.179 -0.051 -26.966 1.00 96.12 185 MET A C 1
ATOM 1537 O O . MET A 1 185 ? 8.882 -1.032 -26.722 1.00 96.12 185 MET A O 1
ATOM 1541 N N . GLU A 1 186 ? 8.697 1.141 -27.253 1.00 97.56 186 GLU A N 1
ATOM 1542 C CA . GLU A 1 186 ? 10.134 1.390 -27.195 1.00 97.56 186 GLU A CA 1
ATOM 1543 C C . GLU A 1 186 ? 10.655 1.213 -25.766 1.00 97.56 186 GLU A C 1
ATOM 1545 O O . GLU A 1 186 ? 10.067 1.710 -24.804 1.00 97.56 186 GLU A O 1
ATOM 1550 N N . PHE A 1 187 ? 11.790 0.527 -25.607 1.00 97.44 187 PHE A N 1
ATOM 1551 C CA . PHE A 1 187 ? 12.255 0.131 -24.274 1.00 97.44 187 PHE A CA 1
ATOM 1552 C C . PHE A 1 187 ? 12.590 1.332 -23.376 1.00 97.44 187 PHE A C 1
ATOM 1554 O O . PHE A 1 187 ? 12.331 1.301 -22.177 1.00 97.44 187 PHE A O 1
ATOM 1561 N N . GLY A 1 188 ? 13.099 2.426 -23.951 1.00 97.88 188 GLY A N 1
ATOM 1562 C CA . GLY A 1 188 ? 13.315 3.673 -23.210 1.00 97.88 188 GLY A CA 1
ATOM 1563 C C . GLY A 1 188 ? 12.012 4.315 -22.716 1.00 97.88 188 GLY A C 1
ATOM 1564 O O . GLY A 1 188 ? 11.962 4.818 -21.596 1.00 97.88 188 GLY A O 1
ATOM 1565 N N . GLU A 1 189 ? 10.942 4.250 -23.515 1.00 97.88 189 GLU A N 1
ATOM 1566 C CA . GLU A 1 189 ? 9.612 4.727 -23.118 1.00 97.88 189 GLU A CA 1
ATOM 1567 C C . GLU A 1 189 ? 9.036 3.855 -21.997 1.00 97.88 189 GLU A C 1
ATOM 1569 O O . GLU A 1 189 ? 8.549 4.379 -20.994 1.00 97.88 189 GLU A O 1
ATOM 1574 N N . PHE A 1 190 ? 9.156 2.531 -22.133 1.00 98.38 190 PHE A N 1
ATOM 1575 C CA . PHE A 1 190 ? 8.772 1.582 -21.093 1.00 98.38 190 PHE A CA 1
ATOM 1576 C C . PHE A 1 190 ? 9.472 1.886 -19.767 1.00 98.38 190 PHE A C 1
ATOM 1578 O O . PHE A 1 190 ? 8.803 2.007 -18.746 1.00 98.38 190 PHE A O 1
ATOM 1585 N N . LYS A 1 191 ? 10.801 2.053 -19.786 1.00 98.19 191 LYS A N 1
ATOM 1586 C CA . LYS A 1 191 ? 11.599 2.358 -18.591 1.00 98.19 191 LYS A CA 1
ATOM 1587 C C . LYS A 1 191 ? 11.106 3.620 -17.895 1.00 98.19 191 LYS A C 1
ATOM 1589 O O . LYS A 1 191 ? 10.902 3.588 -16.687 1.00 98.19 191 LYS A O 1
ATOM 1594 N N . SER A 1 192 ? 10.854 4.692 -18.649 1.00 98.00 192 SER A N 1
ATOM 1595 C CA . SER A 1 192 ? 10.345 5.948 -18.089 1.00 98.00 192 SER A CA 1
ATOM 1596 C C . SER A 1 192 ? 8.970 5.781 -17.437 1.00 98.00 192 SER A C 1
ATOM 1598 O O . SER A 1 192 ? 8.748 6.295 -16.345 1.00 98.00 192 SER A O 1
ATOM 1600 N N . LYS A 1 193 ? 8.046 5.067 -18.092 1.00 98.25 193 LYS A N 1
ATOM 1601 C CA . LYS A 1 193 ? 6.691 4.836 -17.569 1.00 98.25 193 LYS A CA 1
ATOM 1602 C C . LYS A 1 193 ? 6.690 3.900 -16.363 1.00 98.25 193 LYS A C 1
ATOM 1604 O O . LYS A 1 193 ? 5.969 4.146 -15.402 1.00 98.25 193 LYS A O 1
ATOM 1609 N N . LEU A 1 194 ? 7.493 2.836 -16.413 1.00 98.38 194 LEU A N 1
ATOM 1610 C CA . LEU A 1 194 ? 7.657 1.908 -15.299 1.00 98.38 194 LEU A CA 1
ATOM 1611 C C . LEU A 1 194 ? 8.221 2.632 -14.080 1.00 98.38 194 LEU A C 1
ATOM 1613 O O . LEU A 1 194 ? 7.719 2.410 -12.982 1.00 98.38 194 LEU A O 1
ATOM 1617 N N . ASP A 1 195 ? 9.227 3.486 -14.279 1.00 97.00 195 ASP A N 1
ATOM 1618 C CA . ASP A 1 195 ? 9.850 4.237 -13.194 1.00 97.00 195 ASP A CA 1
ATOM 1619 C C . ASP A 1 195 ? 8.823 5.131 -12.500 1.00 97.00 195 ASP A C 1
ATOM 1621 O O . ASP A 1 195 ? 8.602 4.977 -11.305 1.00 97.00 195 ASP A O 1
ATOM 1625 N N . GLU A 1 196 ? 8.114 5.976 -13.255 1.00 95.50 196 GLU A N 1
ATOM 1626 C CA . GLU A 1 196 ? 7.075 6.865 -12.715 1.00 95.50 196 GLU A CA 1
ATOM 1627 C C . GLU A 1 196 ? 6.007 6.091 -11.922 1.00 95.50 196 GLU A C 1
ATOM 1629 O O . GLU A 1 196 ? 5.691 6.429 -10.780 1.00 95.50 196 GLU A O 1
ATOM 1634 N N . VAL A 1 197 ? 5.460 5.023 -12.510 1.00 97.62 197 VAL A N 1
ATOM 1635 C CA . VAL A 1 197 ? 4.365 4.257 -11.901 1.00 97.62 197 VAL A CA 1
ATOM 1636 C C . VAL A 1 197 ? 4.832 3.481 -10.675 1.00 97.62 197 VAL A C 1
ATOM 1638 O O . VAL A 1 197 ? 4.149 3.496 -9.652 1.00 97.62 197 VAL A O 1
ATOM 1641 N N . SER A 1 198 ? 5.996 2.832 -10.750 1.00 96.69 198 SER A N 1
ATOM 1642 C CA . SER A 1 198 ? 6.559 2.082 -9.621 1.00 96.69 198 SER A CA 1
ATOM 1643 C C . SER A 1 198 ? 6.845 3.020 -8.459 1.00 96.69 198 SER A C 1
ATOM 1645 O O . SER A 1 198 ? 6.444 2.756 -7.329 1.00 96.69 198 SER A O 1
ATOM 1647 N N . LYS A 1 199 ? 7.464 4.165 -8.750 1.00 90.62 199 LYS A N 1
ATOM 1648 C CA . LYS A 1 199 ? 7.791 5.187 -7.763 1.00 90.62 199 LYS A CA 1
ATOM 1649 C C . LYS A 1 199 ? 6.563 5.738 -7.054 1.00 90.62 199 LYS A C 1
ATOM 1651 O O . LYS A 1 199 ? 6.602 5.886 -5.830 1.00 90.62 199 LYS A O 1
ATOM 1656 N N . TYR A 1 200 ? 5.497 6.007 -7.807 1.00 92.50 200 TYR A N 1
ATOM 1657 C CA . TYR A 1 200 ? 4.224 6.454 -7.256 1.00 92.50 200 TYR A CA 1
ATOM 1658 C C . TYR A 1 200 ? 3.596 5.380 -6.361 1.00 92.50 200 TYR A C 1
ATOM 1660 O O . TYR A 1 200 ? 3.236 5.683 -5.227 1.00 92.50 200 TYR A O 1
ATOM 1668 N N . ILE A 1 201 ? 3.476 4.135 -6.838 1.00 96.06 201 ILE A N 1
ATOM 1669 C CA . ILE A 1 201 ? 2.834 3.050 -6.076 1.00 96.06 201 ILE A CA 1
ATOM 1670 C C . ILE A 1 201 ? 3.601 2.770 -4.783 1.00 96.06 201 ILE A C 1
ATOM 1672 O O . ILE A 1 201 ? 2.989 2.704 -3.724 1.00 96.06 201 ILE A O 1
ATOM 1676 N N . VAL A 1 202 ? 4.930 2.636 -4.854 1.00 92.88 202 VAL A N 1
ATOM 1677 C CA . VAL A 1 202 ? 5.757 2.322 -3.678 1.00 92.88 202 VAL A CA 1
ATOM 1678 C C . VAL A 1 202 ? 5.646 3.412 -2.619 1.00 92.88 202 VAL A C 1
ATOM 1680 O O . VAL A 1 202 ? 5.534 3.089 -1.444 1.00 92.88 202 VAL A O 1
ATOM 1683 N N . PHE A 1 203 ? 5.654 4.688 -3.012 1.00 86.88 203 PHE A N 1
ATOM 1684 C CA . PHE A 1 203 ? 5.493 5.777 -2.053 1.00 86.88 203 PHE A CA 1
ATOM 1685 C C . PHE A 1 203 ? 4.092 5.791 -1.442 1.00 86.88 203 PHE A C 1
ATOM 1687 O O . PHE A 1 203 ? 3.940 5.615 -0.235 1.00 86.88 203 PHE A O 1
ATOM 1694 N N . ASN A 1 204 ? 3.072 5.960 -2.285 1.00 88.56 204 ASN A N 1
ATOM 1695 C CA . ASN A 1 204 ? 1.725 6.237 -1.803 1.00 88.56 204 ASN A CA 1
ATOM 1696 C C . ASN A 1 204 ? 1.124 5.033 -1.078 1.00 88.56 204 ASN A C 1
ATOM 1698 O O . ASN A 1 204 ? 0.463 5.227 -0.071 1.00 88.56 204 ASN A O 1
ATOM 1702 N N . LEU A 1 205 ? 1.386 3.795 -1.514 1.00 94.25 205 LEU A N 1
ATOM 1703 C CA . LEU A 1 205 ? 0.825 2.626 -0.832 1.00 94.25 205 LEU A CA 1
ATOM 1704 C C . LEU A 1 205 ? 1.511 2.346 0.517 1.00 94.25 205 LEU A C 1
ATOM 1706 O O . LEU A 1 205 ? 0.858 1.858 1.431 1.00 94.25 205 LEU A O 1
ATOM 1710 N N . ARG A 1 206 ? 2.798 2.690 0.688 1.00 91.06 206 ARG A N 1
ATOM 1711 C CA . ARG A 1 206 ? 3.465 2.604 2.003 1.00 91.06 206 ARG A CA 1
ATOM 1712 C C . ARG A 1 206 ? 2.930 3.645 2.983 1.00 91.06 206 ARG A C 1
ATOM 1714 O O . ARG A 1 206 ? 2.679 3.310 4.137 1.00 91.06 206 ARG A O 1
ATOM 1721 N N . ASP A 1 207 ? 2.759 4.884 2.529 1.00 85.88 207 ASP A N 1
ATOM 1722 C CA . ASP A 1 207 ? 2.147 5.952 3.330 1.00 85.88 207 ASP A CA 1
ATOM 1723 C C . ASP A 1 207 ? 0.690 5.617 3.700 1.00 85.88 207 ASP A C 1
ATOM 1725 O O . ASP A 1 207 ? 0.266 5.775 4.844 1.00 85.88 207 ASP A O 1
ATOM 1729 N N . HIS A 1 208 ? -0.055 5.053 2.754 1.00 92.62 208 HIS A N 1
ATOM 1730 C CA . HIS A 1 208 ? -1.420 4.594 2.972 1.00 92.62 208 HIS A CA 1
ATOM 1731 C C . HIS A 1 208 ? -1.511 3.523 4.070 1.00 92.62 208 HIS A C 1
ATOM 1733 O O . HIS A 1 208 ? -2.188 3.727 5.078 1.00 92.62 208 HIS A O 1
ATOM 1739 N N . ILE A 1 209 ? -0.712 2.456 3.950 1.00 94.69 209 ILE A N 1
ATOM 1740 C CA . ILE A 1 209 ? -0.616 1.382 4.953 1.00 94.69 209 ILE A CA 1
ATOM 1741 C C . ILE A 1 209 ? -0.203 1.924 6.322 1.00 94.69 209 ILE A C 1
ATOM 1743 O O . ILE A 1 209 ? -0.668 1.456 7.364 1.00 94.69 209 ILE A O 1
ATOM 1747 N N . TYR A 1 210 ? 0.670 2.930 6.350 1.00 88.50 210 TYR A N 1
ATOM 1748 C CA . TYR A 1 210 ? 1.045 3.599 7.587 1.00 88.50 210 TYR A CA 1
ATOM 1749 C C . TYR A 1 210 ? -0.164 4.285 8.249 1.00 88.50 210 TYR A C 1
ATOM 1751 O O . TYR A 1 210 ? -0.417 4.076 9.440 1.00 88.50 210 TYR A O 1
ATOM 1759 N N . LYS A 1 211 ? -0.953 5.059 7.494 1.00 88.38 211 LYS A N 1
ATOM 1760 C CA . LYS A 1 211 ? -2.180 5.693 8.007 1.00 88.38 211 LYS A CA 1
ATOM 1761 C C . LYS A 1 211 ? -3.169 4.649 8.525 1.00 88.38 211 LYS A C 1
ATOM 1763 O O . LYS A 1 211 ? -3.788 4.862 9.569 1.00 88.38 211 LYS A O 1
ATOM 1768 N N . GLU A 1 212 ? -3.289 3.514 7.848 1.00 94.81 212 GLU A N 1
ATOM 1769 C CA . GLU A 1 212 ? -4.172 2.420 8.258 1.00 94.81 212 GLU A CA 1
ATOM 1770 C C . GLU A 1 212 ? -3.727 1.807 9.579 1.00 94.81 212 GLU A C 1
ATOM 1772 O O . GLU A 1 212 ? -4.453 1.873 10.573 1.00 94.81 212 GLU A O 1
ATOM 1777 N N . ASN A 1 213 ? -2.499 1.294 9.618 1.00 93.19 213 ASN A N 1
ATOM 1778 C CA . ASN A 1 213 ? -1.958 0.574 10.765 1.00 93.19 213 ASN A CA 1
ATOM 1779 C C . ASN A 1 213 ? -1.891 1.431 12.035 1.00 93.19 213 ASN A C 1
ATOM 1781 O O . ASN A 1 213 ? -2.117 0.917 13.132 1.00 93.19 213 ASN A O 1
ATOM 1785 N N . TYR A 1 214 ? -1.578 2.723 11.902 1.00 87.00 214 TYR A N 1
ATOM 1786 C CA . TYR A 1 214 ? -1.230 3.572 13.045 1.00 87.00 214 TYR A CA 1
ATOM 1787 C C . TYR A 1 214 ? -2.254 4.656 13.378 1.00 87.00 214 TYR A C 1
ATOM 1789 O O . TYR A 1 214 ? -2.154 5.272 14.439 1.00 87.00 214 TYR A O 1
ATOM 1797 N N . ILE A 1 215 ? -3.248 4.894 12.518 1.00 85.19 215 ILE A N 1
ATOM 1798 C CA . ILE A 1 215 ? -4.312 5.874 12.777 1.00 85.19 215 ILE A CA 1
ATOM 1799 C C . ILE A 1 215 ? -5.675 5.209 12.650 1.00 85.19 215 ILE A C 1
ATOM 1801 O O . ILE A 1 215 ? -6.455 5.195 13.605 1.00 85.19 215 ILE A O 1
ATOM 1805 N N . LEU A 1 216 ? -5.974 4.657 11.476 1.00 93.38 216 LEU A N 1
ATOM 1806 C CA . LEU A 1 216 ? -7.325 4.246 11.124 1.00 93.38 216 LEU A CA 1
ATOM 1807 C C . LEU A 1 216 ? -7.761 2.994 11.885 1.00 93.38 216 LEU A C 1
ATOM 1809 O O . LEU A 1 216 ? -8.831 2.999 12.486 1.00 93.38 216 LEU A O 1
ATOM 1813 N N . TYR A 1 217 ? -6.931 1.951 11.914 1.00 96.12 217 TYR A N 1
ATOM 1814 C CA . TYR A 1 217 ? -7.241 0.691 12.589 1.00 96.12 217 TYR A CA 1
ATOM 1815 C C . TYR A 1 217 ? -7.306 0.835 14.113 1.00 96.12 217 TYR A C 1
ATOM 1817 O O . TYR A 1 217 ? -8.270 0.328 14.691 1.00 96.12 217 TYR A O 1
ATOM 1825 N N . PRO A 1 218 ? -6.391 1.568 14.787 1.00 92.56 218 PRO A N 1
ATOM 1826 C CA . PRO A 1 218 ? -6.575 1.914 16.194 1.00 92.56 218 PRO A CA 1
ATOM 1827 C C . PRO A 1 218 ? -7.899 2.645 16.444 1.00 92.56 218 PRO A C 1
ATOM 1829 O O . PRO A 1 218 ? -8.657 2.253 17.329 1.00 92.56 218 PRO A O 1
ATOM 1832 N N . THR A 1 219 ? -8.227 3.646 15.617 1.00 92.44 219 THR A N 1
ATOM 1833 C CA . THR A 1 219 ? -9.485 4.403 15.737 1.00 92.44 219 THR A CA 1
ATOM 1834 C C . THR A 1 219 ? -10.707 3.499 15.546 1.00 92.44 219 THR A C 1
ATOM 1836 O O . THR A 1 219 ? -11.686 3.613 16.286 1.00 92.44 219 THR A O 1
ATOM 1839 N N . ALA A 1 220 ? -10.662 2.581 14.577 1.00 95.56 220 ALA A N 1
ATOM 1840 C CA . ALA A 1 220 ? -11.727 1.616 14.329 1.00 95.56 220 ALA A CA 1
ATOM 1841 C C . ALA A 1 220 ? -11.922 0.679 15.527 1.00 95.56 220 ALA A C 1
ATOM 1843 O O . ALA A 1 220 ? -13.049 0.497 15.982 1.00 95.56 220 ALA A O 1
ATOM 1844 N N . LEU A 1 221 ? -10.829 0.136 16.069 1.00 94.44 221 LEU A N 1
ATOM 1845 C CA . LEU A 1 221 ? -10.863 -0.761 17.221 1.00 94.44 221 LEU A CA 1
ATOM 1846 C C . LEU A 1 221 ? -11.401 -0.068 18.481 1.00 94.44 221 LEU A C 1
ATOM 1848 O O . LEU A 1 221 ? -12.153 -0.675 19.236 1.00 94.44 221 LEU A O 1
ATOM 1852 N N . GLU A 1 222 ? -11.055 1.202 18.700 1.00 92.69 222 GLU A N 1
ATOM 1853 C CA . GLU A 1 222 ? -11.570 1.991 19.828 1.00 92.69 222 GLU A CA 1
ATOM 1854 C C . GLU A 1 222 ? -13.054 2.353 19.681 1.00 92.69 222 GLU A C 1
ATOM 1856 O O . GLU A 1 222 ? -13.762 2.473 20.681 1.00 92.69 222 GLU A O 1
ATOM 1861 N N . SER A 1 223 ? -13.532 2.527 18.447 1.00 92.75 223 SER A N 1
ATOM 1862 C CA . SER A 1 223 ? -14.892 3.011 18.175 1.00 92.75 223 SER A CA 1
ATOM 1863 C C . SER A 1 223 ? -15.916 1.885 17.991 1.00 92.75 223 SER A C 1
ATOM 1865 O O . SER A 1 223 ? -17.110 2.088 18.218 1.00 92.75 223 SER A O 1
ATOM 1867 N N . ILE A 1 224 ? -15.483 0.699 17.554 1.00 93.56 224 ILE A N 1
ATOM 1868 C CA . ILE A 1 224 ? -16.340 -0.469 17.317 1.00 93.56 224 ILE A CA 1
ATOM 1869 C C . ILE A 1 224 ? -16.241 -1.403 18.528 1.00 93.56 224 ILE A C 1
ATOM 1871 O O . ILE A 1 224 ? -15.454 -2.346 18.569 1.00 93.56 224 ILE A O 1
ATOM 1875 N N . ASP A 1 225 ? -17.076 -1.117 19.523 1.00 83.94 225 ASP A N 1
ATOM 1876 C CA . ASP A 1 225 ? -17.118 -1.765 20.838 1.00 83.94 225 ASP A CA 1
ATOM 1877 C C . ASP A 1 225 ? -17.914 -3.084 20.883 1.00 83.94 225 ASP A C 1
ATOM 1879 O O . ASP A 1 225 ? -17.773 -3.876 21.816 1.00 83.94 225 ASP A O 1
ATOM 1883 N N . GLN A 1 226 ? -18.758 -3.338 19.882 1.00 83.38 226 GLN A N 1
ATOM 1884 C CA . GLN A 1 226 ? -19.629 -4.513 19.820 1.00 83.38 226 GLN A CA 1
ATOM 1885 C C . GLN A 1 226 ? -18.928 -5.689 19.139 1.00 83.38 226 GLN A C 1
ATOM 1887 O O . GLN A 1 226 ? -18.655 -5.639 17.942 1.00 83.38 226 GLN A O 1
ATOM 1892 N N . ILE A 1 227 ? -18.704 -6.777 19.882 1.00 75.19 227 ILE A N 1
ATOM 1893 C CA . ILE A 1 227 ? -18.054 -7.986 19.350 1.00 75.19 227 ILE A CA 1
ATOM 1894 C C . ILE A 1 227 ? -18.826 -8.595 18.168 1.00 75.19 227 ILE A C 1
ATOM 1896 O O . ILE A 1 227 ? -18.220 -8.952 17.161 1.00 75.19 227 ILE A O 1
ATOM 1900 N N . ASP A 1 228 ? -20.162 -8.588 18.230 1.00 88.00 228 ASP A N 1
ATOM 1901 C CA . ASP A 1 228 ? -21.028 -9.107 17.164 1.00 88.00 228 ASP A CA 1
ATOM 1902 C C . ASP A 1 228 ? -20.859 -8.329 15.843 1.00 88.00 228 ASP A C 1
ATOM 1904 O O . ASP A 1 228 ? -21.020 -8.896 14.762 1.00 88.00 228 ASP A O 1
ATOM 1908 N N . ALA A 1 229 ? -20.486 -7.042 15.908 1.00 92.69 229 ALA A N 1
ATOM 1909 C CA . ALA A 1 229 ? -20.235 -6.238 14.713 1.00 92.69 229 ALA A CA 1
ATOM 1910 C C . ALA A 1 229 ? -18.983 -6.718 13.963 1.00 92.69 229 ALA A C 1
ATOM 1912 O O . ALA A 1 229 ? -18.965 -6.719 12.733 1.00 92.69 229 ALA A O 1
ATOM 1913 N N . TRP A 1 230 ? -17.951 -7.171 14.682 1.00 95.25 230 TRP A N 1
ATOM 1914 C CA . TRP A 1 230 ? -16.739 -7.723 14.073 1.00 95.25 230 TRP A CA 1
ATOM 1915 C C . TRP A 1 230 ? -16.989 -9.073 13.399 1.00 95.25 230 TRP A C 1
ATOM 1917 O O . TRP A 1 230 ? -16.470 -9.307 12.307 1.00 95.25 230 TRP A O 1
ATOM 1927 N N . ASP A 1 231 ? -17.834 -9.922 13.986 1.00 93.62 231 ASP A N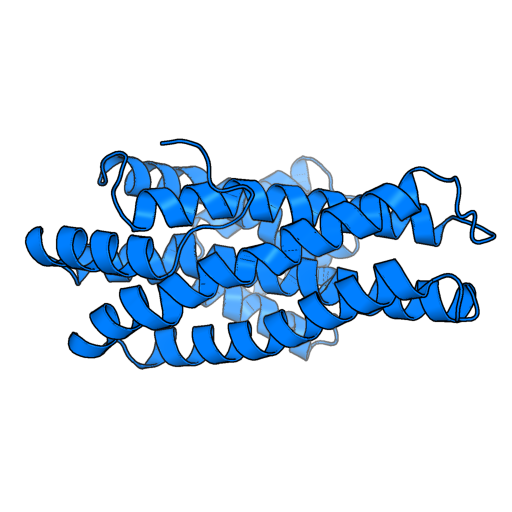 1
ATOM 1928 C CA . ASP A 1 231 ? -18.257 -11.180 13.363 1.00 93.62 231 ASP A CA 1
ATOM 1929 C C . ASP A 1 231 ? -19.105 -10.944 12.100 1.00 93.62 231 ASP A C 1
ATOM 1931 O O . ASP A 1 231 ? -18.904 -11.615 11.086 1.00 93.62 231 ASP A O 1
ATOM 1935 N N . GLU A 1 232 ? -20.023 -9.969 12.118 1.00 95.38 232 GLU A N 1
ATOM 1936 C CA . GLU A 1 232 ? -20.790 -9.583 10.926 1.00 95.38 232 GLU A CA 1
ATOM 1937 C C . GLU A 1 232 ? -19.875 -9.040 9.821 1.00 95.38 232 GLU A C 1
ATOM 1939 O O . GLU A 1 232 ? -20.010 -9.420 8.654 1.00 95.38 232 GLU A O 1
ATOM 1944 N N . MET A 1 233 ? -18.918 -8.178 10.180 1.00 97.12 233 MET A N 1
ATOM 1945 C CA . MET A 1 233 ? -17.929 -7.667 9.234 1.00 97.12 233 MET A CA 1
ATOM 1946 C C . MET A 1 233 ? -17.085 -8.793 8.639 1.00 97.12 233 MET A C 1
ATOM 1948 O O . MET A 1 233 ? -16.875 -8.796 7.429 1.00 97.12 233 MET A O 1
ATOM 1952 N N . ARG A 1 234 ? -16.663 -9.783 9.437 1.00 96.00 234 ARG A N 1
ATOM 1953 C CA . ARG A 1 234 ? -15.938 -10.952 8.919 1.00 96.00 234 ARG A CA 1
ATOM 1954 C C . ARG A 1 234 ? -16.746 -11.683 7.848 1.00 96.00 234 ARG A C 1
ATOM 1956 O O . ARG A 1 234 ? -16.227 -11.884 6.759 1.00 96.00 234 ARG A O 1
ATOM 1963 N N . ASN A 1 235 ? -18.022 -11.973 8.102 1.00 96.38 235 ASN A N 1
ATOM 1964 C CA . ASN A 1 235 ? -18.872 -12.657 7.119 1.00 96.38 235 ASN A CA 1
ATOM 1965 C C . ASN A 1 235 ? -19.012 -11.851 5.812 1.00 96.38 235 ASN A C 1
ATOM 1967 O O . ASN A 1 235 ? -18.988 -12.410 4.721 1.00 96.38 235 ASN A O 1
ATOM 1971 N N . ARG A 1 236 ? -19.121 -10.518 5.900 1.00 97.75 236 ARG A N 1
ATOM 1972 C CA . ARG A 1 236 ? -19.165 -9.647 4.711 1.00 97.75 236 ARG A CA 1
ATOM 1973 C C . ARG A 1 236 ? -17.826 -9.606 3.972 1.00 97.75 236 ARG A C 1
ATOM 1975 O O . ARG A 1 236 ? -17.810 -9.508 2.748 1.00 97.75 236 ARG A O 1
ATOM 1982 N N . CYS A 1 237 ? -16.711 -9.690 4.695 1.00 97.62 237 CYS A N 1
ATOM 1983 C CA . CYS A 1 237 ? -15.388 -9.853 4.100 1.00 97.62 237 CYS A CA 1
ATOM 1984 C C . CYS A 1 237 ? -15.260 -11.197 3.367 1.00 97.62 237 CYS A C 1
ATOM 1986 O O . CYS A 1 237 ? -14.737 -11.212 2.253 1.00 97.62 237 CYS A O 1
ATOM 1988 N N . ASP A 1 238 ? -15.785 -12.286 3.938 1.00 96.25 238 ASP A N 1
ATOM 1989 C CA . ASP A 1 238 ? -15.820 -13.607 3.297 1.00 96.25 238 ASP A CA 1
ATOM 1990 C C . ASP A 1 238 ? -16.586 -13.570 1.963 1.00 96.25 238 ASP A C 1
ATOM 1992 O O . ASP A 1 238 ? -16.118 -14.118 0.963 1.00 96.25 238 ASP A O 1
ATOM 1996 N N . ASP A 1 239 ? -17.722 -12.862 1.917 1.00 97.50 239 ASP A N 1
ATOM 1997 C CA . ASP A 1 239 ? -18.522 -12.685 0.696 1.00 97.50 239 ASP A CA 1
ATOM 1998 C C . ASP A 1 239 ? -17.770 -11.911 -0.407 1.00 97.50 239 ASP A C 1
ATOM 2000 O O . ASP A 1 239 ? -17.946 -12.180 -1.600 1.00 97.50 239 ASP A O 1
ATOM 2004 N N . ILE A 1 240 ? -16.919 -10.948 -0.030 1.00 97.50 240 ILE A N 1
ATOM 2005 C CA . ILE A 1 240 ? -16.066 -10.194 -0.966 1.00 97.50 240 ILE A CA 1
ATOM 2006 C C . ILE A 1 240 ? -14.898 -11.058 -1.461 1.00 97.50 240 ILE A C 1
ATOM 2008 O O . ILE A 1 240 ? -14.507 -10.966 -2.636 1.00 97.50 240 ILE A O 1
ATOM 2012 N N . GLY A 1 241 ? -14.350 -11.889 -0.577 1.00 96.25 241 GLY A N 1
ATOM 2013 C CA . GLY A 1 241 ? -13.156 -12.689 -0.795 1.00 96.25 241 GLY A CA 1
ATOM 2014 C C . GLY A 1 241 ? -11.855 -11.957 -0.453 1.00 96.25 241 GLY A C 1
ATOM 2015 O O . GLY A 1 241 ? -11.823 -10.766 -0.145 1.00 96.25 241 GLY A O 1
ATOM 2016 N N . TYR A 1 242 ? -10.762 -12.708 -0.542 1.00 96.38 242 TYR A N 1
ATOM 2017 C CA . TYR A 1 242 ? -9.448 -12.341 -0.022 1.00 96.38 242 TYR A CA 1
ATOM 2018 C C . TYR A 1 242 ? -8.421 -12.128 -1.138 1.00 96.38 242 TYR A C 1
ATOM 2020 O O . TYR A 1 242 ? -8.635 -12.517 -2.292 1.00 96.38 242 TYR A O 1
ATOM 2028 N N . CYS A 1 243 ? -7.300 -11.493 -0.800 1.00 96.06 243 CYS A N 1
ATOM 2029 C CA . CYS A 1 243 ? -6.168 -11.352 -1.707 1.00 96.06 243 CYS A CA 1
ATOM 2030 C C . CYS A 1 243 ? -5.566 -12.729 -2.026 1.00 96.06 243 CYS A C 1
ATOM 2032 O O . CYS A 1 243 ? -5.610 -13.650 -1.214 1.00 96.06 243 CYS A O 1
ATOM 2034 N N . SER A 1 244 ? -4.930 -12.879 -3.191 1.00 93.56 244 SER A N 1
ATOM 2035 C CA . SER A 1 244 ? -4.286 -14.146 -3.579 1.00 93.56 244 SER A CA 1
ATOM 2036 C C . SER A 1 244 ? -3.125 -14.559 -2.667 1.00 93.56 244 SER A C 1
ATOM 2038 O O . SER A 1 244 ? -2.653 -15.690 -2.748 1.00 93.56 244 SER A O 1
ATOM 2040 N N . PHE A 1 245 ? -2.641 -13.626 -1.850 1.00 94.94 245 PHE A N 1
ATOM 2041 C CA . PHE A 1 245 ? -1.540 -13.772 -0.905 1.00 94.94 245 PHE A CA 1
ATOM 2042 C C . PHE A 1 245 ? -2.000 -13.659 0.552 1.00 94.94 245 PHE A C 1
ATOM 2044 O O . PHE A 1 245 ? -1.155 -13.639 1.440 1.00 94.94 245 PHE A O 1
ATOM 2051 N N . THR A 1 246 ? -3.310 -13.567 0.816 1.00 94.31 246 THR A N 1
ATOM 2052 C CA . THR A 1 246 ? -3.809 -13.583 2.194 1.00 94.31 246 THR A CA 1
ATOM 2053 C C . THR A 1 246 ? -3.303 -14.855 2.879 1.00 94.31 246 THR A C 1
ATOM 2055 O O . THR A 1 246 ? -3.534 -15.948 2.349 1.00 94.31 246 THR A O 1
ATOM 2058 N N . PRO A 1 247 ? -2.594 -14.745 4.018 1.00 86.12 247 PRO A N 1
ATOM 2059 C CA . PRO A 1 247 ? -2.087 -15.913 4.721 1.00 86.12 247 PRO A CA 1
ATOM 2060 C C . PRO A 1 247 ? -3.220 -16.880 5.068 1.00 86.12 247 PRO A C 1
ATOM 2062 O O . PRO A 1 247 ? -4.312 -16.456 5.440 1.00 86.12 247 PRO A O 1
ATOM 2065 N N . ASN A 1 248 ? -2.962 -18.185 4.953 1.00 74.88 248 ASN A N 1
ATOM 2066 C CA . ASN A 1 248 ? -3.898 -19.182 5.465 1.00 74.88 248 ASN A CA 1
ATOM 2067 C C . ASN A 1 248 ? -3.929 -19.048 6.992 1.00 74.88 248 ASN A C 1
ATOM 2069 O O . ASN A 1 248 ? -2.931 -19.367 7.640 1.00 74.88 248 ASN A O 1
ATOM 2073 N N . MET A 1 249 ? -5.052 -18.562 7.512 1.00 61.22 249 MET A N 1
ATOM 2074 C CA . MET A 1 249 ? -5.357 -18.394 8.934 1.00 61.22 249 MET A CA 1
ATOM 2075 C C . MET A 1 249 ? -6.437 -19.397 9.335 1.00 61.22 249 MET A C 1
ATOM 2077 O O . MET A 1 249 ? -7.394 -19.566 8.543 1.00 61.22 249 MET A O 1
#

=== Feature glossary ===
Legend for the data blocks above and below:

— What the protein is —

The amino-acid sequence is the protein's primary structure: the linear order of residues from the N-terminus to the C-terminus, written in one-letter code. Everything else here — the 3D coordinates, the secondary structure, the domain annotations — is ultimately a consequence of this string.

Functional annotations link the protein to curated databases. InterPro entries identify conserved domains and families by matching the sequence against member-database signatures (Pfam, PROSITE, CDD, …). Gene Ontology (GO) terms describe molecular function, biological process, and cellular component in a controlled vocabulary. CATH places the structure in a hierarchical fold classification (Class/Architecture/Topology/Homologous-superfamily). The organism is the source species.

— Where its atoms are —

Atomic coordinates in PDBx/mmCIF format — the same representation the Protein Data Bank distributes. Each line of the _atom_site loop places one backbone atom in Cartesian space (units: ångströms, origin: arbitrary).

The six renders are ortho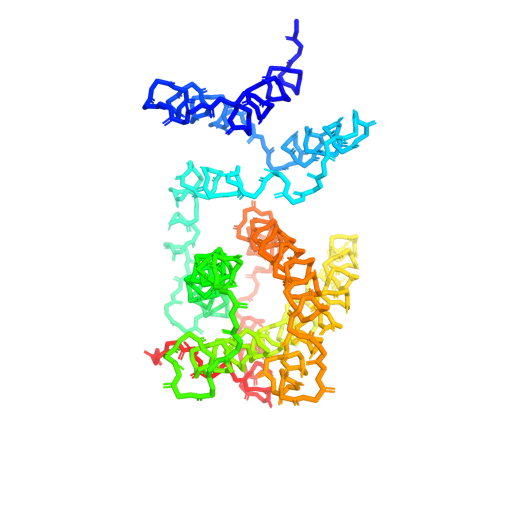graphic views along the three Cartesian axes in both directions. Representation (cartoon, sticks, or surface) and color scheme (sequence-rainbow or by-chain) vary across proteins so the training set covers all the common visualization conventions.

— Local backbone conformation —

Eight-state secondary structure (DSSP): H is the canonical α-helix, G the tighter 3₁₀-helix, I the wider π-helix; E/B are β-structure, T and S are turns and bends, and '-' is everything else. DSSP derives these from the pattern of main-chain N–H···O=C hydrogen bonds, not from the sequence.

Three-state secondary structure (P-SEA) collapses the eight DSSP classes into helix (a), strand (b), and coil (c). P-SEA assigns these from Cα geometry alone — distances and angles — without requiring backbone oxygens, so it works on any Cα trace.

φ (phi) and ψ (psi) are the two rotatable backbone dihedrals per residue: φ is the C(i-1)–N–Cα–C torsion, ψ is the N–Cα–C–N(i+1) torsion, both in degrees on (−180°, 180°]. α-helical residues cluster near (−60°, −45°); β-strand residues near (−120°, +130°). A Ramachandran plot is simply a scatter of (φ, ψ) for every residue.

— Global shape and packing —

The geometric summary reports three shape descriptors. Rg (radius of gyration) measures how spread out the Cα atoms are about their centre of mass; compact globular proteins have small Rg, elongated or unfolded ones large. Cα contacts (<8 Å, |i−j|>4) count long-range residue pairs in spatial proximity — high for tightly packed folds, near zero for rods or random coil. The bounding-box extents give the protein's footprint along x, y, z in Å.

SASA measures how much of the protein is reachable by solvent. It is computed by rolling a water-sized probe over the atomic surface and summing the exposed area (Å²). Per-residue SASA distinguishes core (buried, low SASA) from surface (exposed, high SASA) residues; total SASA is a whole-molecule size measure.

Plot images: a contact map (which residues are close in 3D, as an N×N binary image), a Ramachandran scatter (backbone torsion angles, revealing secondary-structure composition at a glance), and — for AlphaFold structures — a PAE heatmap (pairwise prediction confidence).

— Structural neighborhood —

A 3Di character summarizes, for each residue, the relative orientation of the Cα frame of its nearest spatial neighb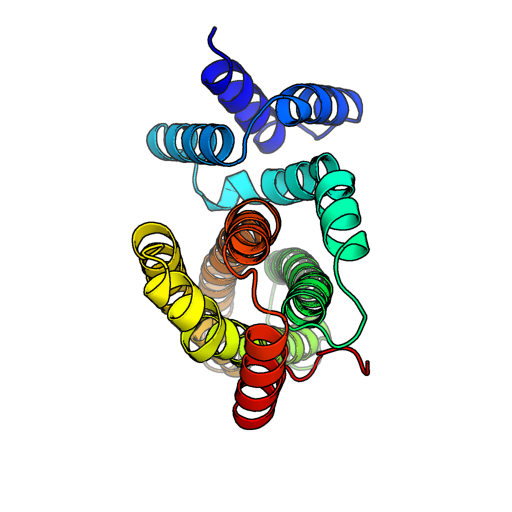or. Because it encodes fold topology rather than chemistry, 3Di alignments detect remote structural similarity that sequence alignment misses.

The Foldseek neighbor list gives the closest experimentally determined structures in the PDB, ranked by structural alignment. TM-score near 1 means near-identical fold; near 0.3 means only rough topology match. This is how one finds what a novel AlphaFold prediction most resembles in the solved-structure 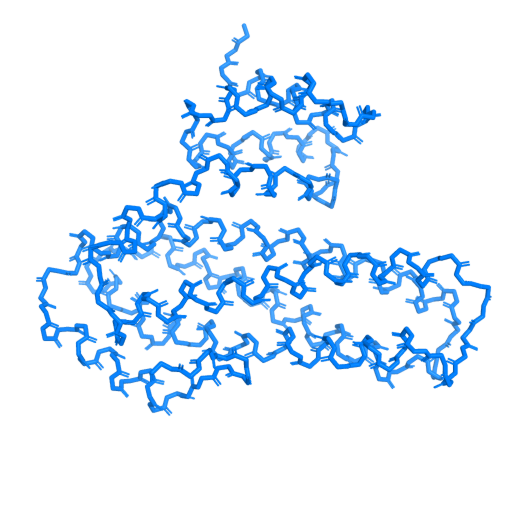universe.

— Confidence and disorder —

For AlphaFold models, the B-factor field carries pLDDT — the model's own estimate of local accuracy on a 0–100 scale. Regions with pLDDT<50 should be treated as essentially unmodeled; they often correspond to intrinsically disordered segments.

Crystallographic B-factors measure how much each atom's electron density is smeared out, in Å². They rise in mobile loops and surface residues and fall in the buried interior. In AlphaFold models this column is repurposed to hold pLDDT instead.

Predicted Aligned Error (PAE) is an AlphaFold confidence matrix: entry (i, j) is the expected error in the position of residue j, in ångströms, when the prediction is superimposed on the true structure at residue i. Low PAE within a block of residues means that block is internally rigid and well-predicted; high PAE between two blocks means their relative placement is uncertain even if each block individually is confident.